Protein AF-A0A1C7LKU1-F1 (afdb_monomer)

Nearest PDB structures (foldseek):
  8rsu-assembly1_A  TM=7.188E-01  e=8.231E-02  Bacillus phage phi3T
  8rtc-assembly2_B  TM=6.584E-01  e=2.989E-01  Bacillus phage phi3T
  8rsv-assembly1_A  TM=5.504E-01  e=1.814E-01  Bacillus phage phi3T
  8rst-assembly1_A-2  TM=4.544E-01  e=1.536E-01  Bacillus phage phi3T
  8rsv-assembly2_B  TM=3.985E-01  e=1.891E-01  Bacillus phage phi3T

Foldseek 3Di:
DDDDDDDDDDPDPPPPPDDPPPPPPPDDDDLLVCLLCQLVVLDDDPPDPCHLVSLLSNLVSLVVSCPDPDDDLVSLLSSLLSLLVSLLVCVVSCVCVDPVRVSNPPSLVSSVVSLVVSCVSCVVDVVSVVSNLSSLLSVLSSCVSVLVLVVSLVSLVVSLVPDDPPPDLVSNLSSLVSNLCSLQDQRDDPPPDDDDDDDPDDRDQRDVVSLVVSLVSLVVQLVVCVVVVPLLSNLVSLLVNLVSCVSNVVLVCNVVSLVVNCVSLVHDADQPPDPDPDDDDDDDPDDPPPQPDDDDPDPSSVVSVVSSLVSVCVSCVVVVNNSRSDRD

Mean predicted aligned error: 10.59 Å

pLDDT: mean 85.58, std 17.64, range [41.5, 98.5]

Radius of gyration: 27.75 Å; Cα contacts (8 Å, |Δi|>4): 289; chains: 1; bounding box: 51×84×85 Å

Sequence (328 aa):
MSDDNPRPHKRQRTQSSGELATPESLRPLPPAILLVSLPALLVHPPNHRLYPHSLFLSLASLRKCLALPALSPEIECRAWTGLAEIGMKVIGGGLSQSEEHPWAKDIEAEVGKALSKGSIIAQKHPSLRAYRHHLVLLQAQLSHWQHKTKFARTQIRNLIASFWPTDPPHIVYSAHLAAISLLTTPNSPPTSSLSKPMHASPSPPHSRQDIHAALAAVEELERLSITNGHTRVTLFIHVLRLRILVAANMWADVPDALQRSETSLGLSYTPASTPKPRKDPRTDVSTPPEATFVAFEDPLEAAMVVHLLIMAVVFYTHVGSAADVSPV

Solvent-accessible surface area (backbone atoms only — not comparable to full-atom values): 19648 Å² total; per-residue (Å²): 142,81,88,90,74,86,75,82,80,75,84,76,78,82,79,73,92,62,80,86,72,68,78,78,76,73,77,81,72,56,67,59,62,49,29,60,46,42,45,76,76,46,66,59,57,88,90,41,93,59,23,68,58,29,53,51,52,28,47,52,30,26,55,52,40,73,67,49,80,88,65,52,70,67,58,48,30,50,28,23,47,50,39,26,56,53,36,51,52,38,55,74,67,48,37,46,78,37,83,93,34,70,90,35,52,69,39,67,61,53,25,54,50,22,42,53,51,23,42,54,48,21,69,75,33,75,92,35,44,69,54,36,56,52,43,52,52,53,50,21,52,52,30,38,74,70,68,37,47,74,58,17,53,52,47,45,52,54,52,65,73,66,64,53,96,84,52,60,67,68,61,55,51,52,51,50,53,50,49,32,48,69,37,68,50,70,81,76,75,84,82,79,76,95,78,86,84,91,75,93,69,77,74,77,75,68,57,66,68,36,48,54,52,25,52,52,49,46,53,54,50,34,54,54,22,57,76,69,66,37,60,75,57,33,54,51,45,36,51,48,49,38,50,52,30,61,76,68,67,40,64,88,60,39,62,66,33,47,53,54,38,30,56,75,69,73,52,80,74,62,62,56,74,70,80,70,79,86,78,72,99,70,89,79,93,72,77,76,81,78,60,73,76,83,79,66,88,49,71,65,59,42,52,50,50,54,52,49,51,55,51,48,49,55,49,29,57,72,75,69,45,61,62,66,70,47,76,95

Structure (mmCIF, N/CA/C/O backbone):
data_AF-A0A1C7LKU1-F1
#
_entry.id   AF-A0A1C7LKU1-F1
#
loop_
_atom_site.group_PDB
_atom_site.id
_atom_site.type_symbol
_atom_site.label_atom_id
_atom_site.label_alt_id
_atom_site.label_comp_id
_atom_site.label_asym_id
_atom_site.label_entity_id
_atom_site.label_seq_id
_atom_site.pdbx_PDB_ins_code
_atom_site.Cartn_x
_atom_site.Cartn_y
_atom_site.Cartn_z
_atom_site.occupancy
_atom_site.B_iso_or_equiv
_atom_site.auth_seq_id
_atom_site.auth_comp_id
_atom_site.auth_asym_id
_atom_site.auth_atom_id
_atom_site.pdbx_PDB_model_num
ATOM 1 N N . MET A 1 1 ? -22.856 -62.433 17.338 1.00 49.72 1 MET A N 1
ATOM 2 C CA . MET A 1 1 ? -22.180 -61.184 17.741 1.00 49.72 1 MET A CA 1
ATOM 3 C C . MET A 1 1 ? -20.923 -61.116 16.905 1.00 49.72 1 MET A C 1
ATOM 5 O O . MET A 1 1 ? -19.957 -61.792 17.229 1.00 49.72 1 MET A O 1
ATOM 9 N N . SER A 1 2 ? -21.029 -60.466 15.749 1.00 49.75 2 SER A N 1
ATOM 10 C CA . SER A 1 2 ? -20.004 -60.466 14.705 1.00 49.75 2 SER A CA 1
ATOM 11 C C . SER A 1 2 ? -19.421 -59.063 14.617 1.00 49.75 2 SER A C 1
ATOM 13 O O . SER A 1 2 ? -20.165 -58.089 14.568 1.00 49.75 2 SER A O 1
ATOM 15 N N . ASP A 1 3 ? -18.100 -59.006 14.705 1.00 48.19 3 ASP A N 1
ATOM 16 C CA . ASP A 1 3 ? -17.269 -57.816 14.846 1.00 48.19 3 ASP A CA 1
ATOM 17 C C . ASP A 1 3 ? -17.011 -57.217 13.448 1.00 48.19 3 ASP A C 1
ATOM 19 O O . ASP A 1 3 ? -16.174 -57.713 12.692 1.00 48.19 3 ASP A O 1
ATOM 23 N N . ASP A 1 4 ? -17.800 -56.208 13.066 1.00 54.81 4 ASP A N 1
ATOM 24 C CA . ASP A 1 4 ? -17.684 -55.476 11.798 1.00 54.81 4 ASP A CA 1
ATOM 25 C C . ASP A 1 4 ? -16.716 -54.299 11.959 1.00 54.81 4 ASP A C 1
ATOM 27 O O . ASP A 1 4 ? -17.108 -53.165 12.240 1.00 54.81 4 ASP A O 1
ATOM 31 N N . ASN A 1 5 ? -15.424 -54.561 11.767 1.00 62.50 5 ASN A N 1
ATOM 32 C CA . ASN A 1 5 ? -14.431 -53.497 11.646 1.00 62.50 5 ASN A CA 1
ATOM 33 C C . ASN A 1 5 ? -13.523 -53.746 10.426 1.00 62.50 5 ASN A C 1
ATOM 35 O O . ASN A 1 5 ? -12.579 -54.545 10.503 1.00 62.50 5 ASN A O 1
ATOM 39 N N . PRO A 1 6 ? -13.788 -53.115 9.264 1.00 66.94 6 PRO A N 1
ATOM 40 C CA . PRO A 1 6 ? -12.979 -53.326 8.074 1.00 66.94 6 PRO A CA 1
ATOM 41 C C . PRO A 1 6 ? -11.619 -52.632 8.231 1.00 66.94 6 PRO A C 1
ATOM 43 O O . PRO A 1 6 ? -11.510 -51.409 8.317 1.00 66.94 6 PRO A O 1
ATOM 46 N N . ARG A 1 7 ? -10.548 -53.437 8.245 1.00 62.12 7 ARG A N 1
ATOM 47 C CA . ARG A 1 7 ? -9.158 -52.957 8.197 1.00 62.12 7 ARG A CA 1
ATOM 48 C C . ARG A 1 7 ? -8.931 -52.067 6.963 1.00 62.12 7 ARG A C 1
ATOM 50 O O . ARG A 1 7 ? -9.335 -52.451 5.866 1.00 62.12 7 ARG A O 1
ATOM 57 N N . PRO A 1 8 ? -8.202 -50.944 7.092 1.00 58.53 8 PRO A N 1
ATOM 58 C CA . PRO A 1 8 ? -7.907 -50.069 5.965 1.00 58.53 8 PRO A CA 1
ATOM 59 C 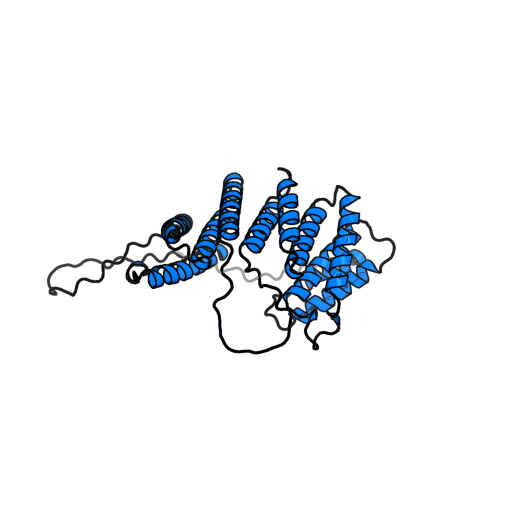C . PRO A 1 8 ? -7.042 -50.782 4.918 1.00 58.53 8 PRO A C 1
ATOM 61 O O . PRO A 1 8 ? -6.033 -51.421 5.236 1.00 58.53 8 PRO A O 1
ATOM 64 N N . HIS A 1 9 ? -7.450 -50.661 3.653 1.00 54.75 9 HIS A N 1
ATOM 65 C CA . HIS A 1 9 ? -6.786 -51.281 2.514 1.00 54.75 9 HIS A CA 1
ATOM 66 C C . HIS A 1 9 ? -5.329 -50.819 2.402 1.00 54.75 9 HIS A C 1
ATOM 68 O O . HIS A 1 9 ? -5.012 -49.646 2.201 1.00 54.75 9 HIS A O 1
ATOM 74 N N . LYS A 1 10 ? -4.430 -51.797 2.518 1.00 53.84 10 LYS A N 1
ATOM 75 C CA . LYS A 1 10 ? -2.997 -51.693 2.253 1.00 53.84 10 LYS A CA 1
ATOM 76 C C . LYS A 1 10 ? -2.797 -51.062 0.869 1.00 53.84 10 LYS A C 1
ATOM 78 O O . LYS A 1 10 ? -3.203 -51.654 -0.125 1.00 53.84 10 LYS A O 1
ATOM 83 N N . ARG A 1 11 ? -2.194 -49.863 0.830 1.00 54.84 11 ARG A N 1
ATOM 84 C CA . ARG A 1 11 ? -1.851 -49.076 -0.373 1.00 54.84 11 ARG A CA 1
ATOM 85 C C . ARG A 1 11 ? -1.372 -49.996 -1.503 1.00 54.84 11 ARG A C 1
ATOM 87 O O . ARG A 1 11 ? -0.239 -50.479 -1.491 1.00 54.84 11 ARG A O 1
ATOM 94 N N . GLN A 1 12 ? -2.252 -50.246 -2.465 1.00 42.88 12 GLN A N 1
ATOM 95 C CA . GLN A 1 12 ? -1.943 -51.013 -3.657 1.00 42.88 12 GLN A CA 1
ATOM 96 C C . GLN A 1 12 ? -1.134 -50.097 -4.573 1.00 42.88 12 GLN A C 1
ATOM 98 O O . GLN A 1 12 ? -1.629 -49.089 -5.072 1.00 42.88 12 GLN A O 1
ATOM 103 N N . ARG A 1 13 ? 0.158 -50.403 -4.711 1.00 48.50 13 ARG A N 1
ATOM 104 C CA . ARG A 1 13 ? 1.065 -49.733 -5.642 1.00 48.50 13 ARG A CA 1
ATOM 105 C C . ARG A 1 13 ? 0.509 -49.952 -7.047 1.00 48.50 13 ARG A C 1
ATOM 107 O O . ARG A 1 13 ? 0.566 -51.070 -7.551 1.00 48.50 13 ARG A O 1
ATOM 114 N N . THR A 1 14 ? -0.052 -48.905 -7.643 1.00 45.12 14 THR A N 1
ATOM 115 C CA . THR A 1 14 ? -0.475 -48.866 -9.043 1.00 45.12 14 THR A CA 1
ATOM 116 C C . THR A 1 14 ? 0.727 -49.188 -9.925 1.00 45.12 14 THR A C 1
ATOM 118 O O . THR A 1 14 ? 1.581 -48.342 -10.178 1.00 45.12 14 THR A O 1
ATOM 121 N N . GLN A 1 15 ? 0.820 -50.446 -10.352 1.00 44.03 15 GLN A N 1
ATOM 122 C CA . GLN A 1 15 ? 1.627 -50.845 -11.494 1.00 44.03 15 GLN A CA 1
ATOM 123 C C . GLN A 1 15 ? 0.854 -50.429 -12.745 1.00 44.03 15 GLN A C 1
ATOM 125 O O . GLN A 1 15 ? 0.097 -51.205 -13.317 1.00 44.03 15 GLN A O 1
ATOM 130 N N . SER A 1 16 ? 1.000 -49.167 -13.137 1.00 47.00 16 SER A N 1
ATOM 131 C CA . SER A 1 16 ? 0.658 -48.726 -14.482 1.00 47.00 16 SER A CA 1
ATOM 132 C C . SER A 1 16 ? 1.805 -49.129 -15.406 1.00 47.00 16 SER A C 1
ATOM 134 O O . SER A 1 16 ? 2.715 -48.346 -15.669 1.00 47.00 16 SER A O 1
ATOM 136 N N . SER A 1 17 ? 1.769 -50.375 -15.877 1.00 50.62 17 SER A N 1
ATOM 137 C CA . SER A 1 17 ? 2.411 -50.774 -17.130 1.00 50.62 17 SER A CA 1
ATOM 138 C C . SER A 1 17 ? 1.594 -50.178 -18.276 1.00 50.62 17 SER A C 1
ATOM 140 O O . SER A 1 17 ? 0.806 -50.858 -18.921 1.00 50.62 17 SER A O 1
ATOM 142 N N . GLY A 1 18 ? 1.727 -48.866 -18.444 1.00 46.91 18 GLY A N 1
ATOM 143 C CA . GLY A 1 18 ? 1.311 -48.111 -19.614 1.00 46.91 18 GLY A CA 1
ATOM 144 C C . GLY A 1 18 ? 2.569 -47.465 -20.173 1.00 46.91 18 GLY A C 1
ATOM 145 O O . GLY A 1 18 ? 3.382 -46.949 -19.410 1.00 46.91 18 GLY A O 1
ATOM 146 N N . GLU A 1 19 ? 2.750 -47.616 -21.474 1.00 44.59 19 GLU A N 1
ATOM 147 C CA . GLU A 1 19 ? 3.856 -47.149 -22.302 1.00 44.59 19 GLU A CA 1
ATOM 148 C C . GLU A 1 19 ? 4.526 -45.863 -21.799 1.00 44.59 19 GLU A C 1
ATOM 150 O O . GLU A 1 19 ? 3.865 -44.901 -21.411 1.00 44.59 19 GLU A O 1
ATOM 155 N N . LEU A 1 20 ? 5.863 -45.857 -21.833 1.00 49.50 20 LEU A N 1
ATOM 156 C CA . LEU A 1 20 ? 6.709 -44.681 -21.652 1.00 49.50 20 LEU A CA 1
ATOM 157 C C . LEU A 1 20 ? 6.265 -43.571 -22.616 1.00 49.50 20 LEU A C 1
ATOM 159 O O . LEU A 1 20 ? 6.797 -43.441 -23.716 1.00 49.50 20 LEU A O 1
ATOM 163 N N . ALA A 1 21 ? 5.317 -42.741 -22.183 1.00 50.31 21 ALA A N 1
ATOM 164 C CA . ALA A 1 21 ? 5.175 -41.397 -22.694 1.00 50.31 21 ALA A CA 1
ATOM 165 C C . ALA A 1 21 ? 6.511 -40.709 -22.403 1.00 50.31 21 ALA A C 1
ATOM 167 O O . ALA A 1 21 ? 6.837 -40.383 -21.259 1.00 50.31 21 ALA A O 1
ATOM 168 N N . THR A 1 22 ? 7.332 -40.567 -23.442 1.00 57.91 22 THR A N 1
ATOM 169 C CA . THR A 1 22 ? 8.435 -39.609 -23.465 1.00 57.91 22 THR A CA 1
ATOM 170 C C . THR A 1 22 ? 7.940 -38.316 -22.824 1.00 57.91 22 THR A C 1
ATOM 172 O O . THR A 1 22 ? 6.844 -37.888 -23.194 1.00 57.91 22 THR A O 1
ATOM 175 N N . PRO A 1 23 ? 8.673 -37.703 -21.874 1.00 60.81 23 PRO A N 1
ATOM 176 C CA . PRO A 1 23 ? 8.227 -36.459 -21.266 1.00 60.81 23 PRO A CA 1
ATOM 177 C C . PRO A 1 23 ? 7.967 -35.474 -22.400 1.00 60.81 23 PRO A C 1
ATOM 179 O O . PRO A 1 23 ? 8.902 -35.116 -23.119 1.00 60.81 23 PRO A O 1
ATOM 182 N N . GLU A 1 24 ? 6.701 -35.108 -22.616 1.00 62.88 24 GLU A N 1
ATOM 183 C CA . GLU A 1 24 ? 6.346 -34.065 -23.568 1.00 62.88 24 GLU A CA 1
ATOM 184 C C . GLU A 1 24 ? 7.191 -32.852 -23.196 1.00 62.88 24 GLU A C 1
ATOM 186 O O . GLU A 1 24 ? 7.068 -32.292 -22.104 1.00 62.88 24 GLU A O 1
ATOM 191 N N . SER A 1 25 ? 8.156 -32.538 -24.059 1.00 73.75 25 SER A N 1
ATOM 192 C CA . SER A 1 25 ? 9.142 -31.499 -23.813 1.00 73.75 25 SER A CA 1
ATOM 193 C C . SER A 1 25 ? 8.390 -30.186 -23.628 1.00 73.75 25 SER A C 1
ATOM 195 O O . SER A 1 25 ? 7.838 -29.63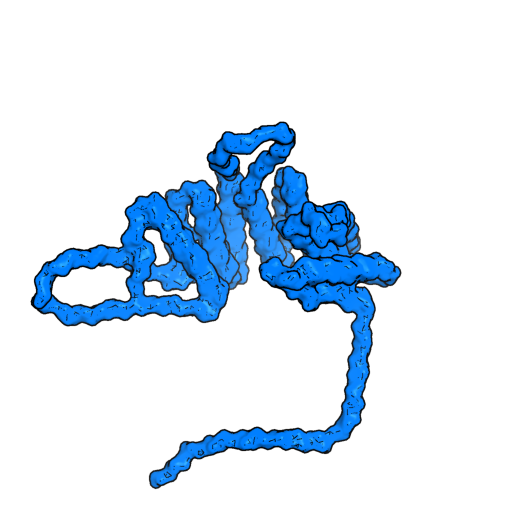4 -24.583 1.00 73.75 25 SER A O 1
ATOM 197 N N . LEU A 1 26 ? 8.302 -29.724 -22.377 1.00 81.00 26 LEU A N 1
ATOM 198 C CA . LEU A 1 26 ? 7.655 -28.463 -22.043 1.00 81.00 26 LEU A CA 1
ATOM 199 C C . LEU A 1 26 ? 8.299 -27.366 -22.888 1.00 81.00 26 LEU A C 1
ATOM 201 O O . LEU A 1 26 ? 9.519 -27.187 -22.868 1.00 81.00 26 LEU A O 1
ATOM 205 N N . ARG A 1 27 ? 7.479 -26.635 -23.650 1.00 84.06 27 ARG A N 1
ATOM 206 C CA . ARG A 1 27 ? 7.981 -25.541 -24.482 1.00 84.06 27 ARG A CA 1
ATOM 207 C C . ARG A 1 27 ? 8.657 -24.502 -23.580 1.00 84.06 27 ARG A C 1
ATOM 209 O O . ARG A 1 27 ? 8.051 -24.092 -22.587 1.00 84.06 27 ARG A O 1
ATOM 216 N N . PRO A 1 28 ? 9.884 -24.060 -23.905 1.00 86.88 28 PRO A N 1
ATOM 217 C CA . PRO A 1 28 ? 10.577 -23.069 -23.099 1.00 86.88 28 PRO A CA 1
ATOM 218 C C . PRO A 1 28 ? 9.778 -21.763 -23.076 1.00 86.88 28 PRO A C 1
ATOM 220 O O . PRO A 1 28 ? 9.265 -21.309 -24.102 1.00 86.88 28 PRO A O 1
ATOM 223 N N . LEU A 1 29 ? 9.671 -21.159 -21.892 1.00 88.00 29 LEU A N 1
ATOM 224 C CA . LEU A 1 29 ? 8.963 -19.897 -21.715 1.00 88.00 29 LEU A CA 1
ATOM 225 C C . LEU A 1 29 ? 9.696 -18.779 -22.480 1.00 88.00 29 LEU A C 1
ATOM 227 O O . LEU A 1 29 ? 10.926 -18.702 -22.392 1.00 88.00 29 LEU A O 1
ATOM 231 N N . PRO A 1 30 ? 8.986 -17.881 -23.191 1.00 93.38 30 PRO A N 1
ATOM 232 C CA . PRO A 1 30 ? 9.620 -16.743 -23.840 1.00 93.38 30 PRO A CA 1
ATOM 233 C C . PRO A 1 30 ? 10.453 -15.920 -22.841 1.00 93.38 30 PRO A C 1
ATOM 235 O O . PRO A 1 30 ? 9.943 -15.602 -21.760 1.00 93.38 30 PRO A O 1
ATOM 238 N N . PRO A 1 31 ? 11.696 -15.522 -23.182 1.00 93.62 31 PRO A N 1
ATOM 239 C CA . PRO A 1 31 ? 12.602 -14.862 -22.239 1.00 93.62 31 PRO A CA 1
ATOM 240 C C . PRO A 1 31 ? 12.004 -13.622 -21.570 1.00 93.62 31 PRO A C 1
ATOM 242 O O . PRO A 1 31 ? 12.163 -13.437 -20.367 1.00 93.62 31 PRO A O 1
ATOM 245 N N . ALA A 1 32 ? 11.261 -12.801 -22.316 1.00 94.69 32 ALA A N 1
ATOM 246 C CA . ALA A 1 32 ? 10.629 -11.598 -21.778 1.00 94.69 32 ALA A CA 1
ATOM 247 C C . ALA A 1 32 ? 9.557 -11.916 -20.715 1.00 94.69 32 ALA A C 1
ATOM 249 O O . ALA A 1 32 ? 9.479 -11.242 -19.690 1.00 94.69 32 ALA A O 1
ATOM 250 N N . ILE A 1 33 ? 8.778 -12.986 -20.919 1.00 94.69 33 ILE A N 1
ATOM 251 C CA . ILE A 1 33 ? 7.753 -13.438 -19.966 1.00 94.69 33 ILE A CA 1
ATOM 252 C C . ILE A 1 33 ? 8.413 -14.001 -18.705 1.00 94.69 33 ILE A C 1
ATOM 254 O O . ILE A 1 33 ? 7.959 -13.725 -17.594 1.00 94.69 33 ILE A O 1
ATOM 258 N N . LEU A 1 34 ? 9.507 -14.751 -18.863 1.00 95.12 34 LEU A N 1
ATOM 259 C CA . LEU A 1 34 ? 10.277 -15.253 -17.730 1.00 95.12 34 LEU A CA 1
ATOM 260 C C . LEU A 1 34 ? 10.830 -14.095 -16.893 1.00 95.12 34 LEU A C 1
ATOM 262 O O . LEU A 1 34 ? 10.575 -14.030 -15.693 1.00 95.12 34 LEU A O 1
ATOM 266 N N . LEU A 1 35 ? 11.533 -13.154 -17.530 1.00 96.81 35 LEU A N 1
ATOM 267 C CA . LEU A 1 35 ? 12.190 -12.039 -16.846 1.00 96.81 35 LEU A CA 1
ATOM 268 C C . LEU A 1 35 ? 11.198 -11.135 -16.108 1.00 96.81 35 LEU A C 1
ATOM 270 O O . LEU A 1 35 ? 11.468 -10.754 -14.974 1.00 96.81 35 LEU A O 1
ATOM 274 N N . VAL A 1 36 ? 10.040 -10.832 -16.703 1.00 96.75 36 VAL A N 1
ATOM 275 C CA . VAL A 1 36 ? 9.017 -10.006 -16.039 1.00 96.75 36 VAL A CA 1
ATOM 276 C C . VAL A 1 36 ? 8.302 -10.743 -14.896 1.00 96.75 36 VAL A C 1
ATOM 278 O O . VAL A 1 36 ? 7.724 -10.106 -14.018 1.00 96.75 36 VAL A O 1
ATOM 281 N N . SER A 1 37 ? 8.344 -12.079 -14.882 1.00 96.25 37 SER A N 1
ATOM 282 C CA . SER A 1 37 ? 7.708 -12.906 -13.845 1.00 96.25 37 SER A CA 1
ATOM 283 C C . SER A 1 37 ? 8.646 -13.252 -12.684 1.00 96.25 37 SER A C 1
ATOM 285 O O . SER A 1 37 ? 8.170 -13.570 -11.595 1.00 96.25 37 SER A O 1
ATOM 287 N N . LEU A 1 38 ? 9.968 -13.155 -12.877 1.00 95.62 38 LEU A N 1
ATOM 288 C CA . LEU A 1 38 ? 10.970 -13.469 -11.852 1.00 95.62 38 LEU A CA 1
ATOM 289 C C . LEU A 1 38 ? 10.772 -12.733 -10.516 1.00 95.62 38 LEU A C 1
ATOM 291 O O . LEU A 1 38 ? 10.903 -13.395 -9.487 1.00 95.62 38 LEU A O 1
ATOM 295 N N . PRO A 1 39 ? 10.410 -11.436 -10.463 1.00 96.75 39 PRO A N 1
ATOM 296 C CA . PRO A 1 39 ? 10.205 -10.756 -9.184 1.00 96.75 39 PRO A CA 1
ATOM 297 C C . PRO A 1 39 ? 9.162 -11.423 -8.279 1.00 96.75 39 PRO A C 1
ATOM 299 O O . PRO A 1 39 ? 9.334 -11.459 -7.063 1.00 96.75 39 PRO A O 1
ATOM 302 N N . ALA A 1 40 ? 8.103 -11.996 -8.862 1.00 94.19 40 ALA A N 1
ATOM 303 C CA . ALA A 1 40 ? 7.077 -12.709 -8.104 1.00 94.19 40 ALA A CA 1
ATOM 304 C C . ALA A 1 40 ? 7.583 -14.055 -7.556 1.00 94.19 40 ALA A C 1
ATOM 306 O O . ALA A 1 40 ? 7.138 -14.491 -6.500 1.00 94.19 40 ALA A O 1
ATOM 307 N N . LEU A 1 41 ? 8.530 -14.695 -8.250 1.00 94.69 41 LEU A N 1
ATOM 308 C CA . LEU A 1 41 ? 9.124 -15.973 -7.845 1.00 94.69 41 LEU A CA 1
ATOM 309 C C . LEU A 1 41 ? 10.222 -15.809 -6.789 1.00 94.69 41 LEU A C 1
ATOM 311 O O . LEU A 1 41 ? 10.464 -16.718 -6.002 1.00 94.69 41 LEU A O 1
ATOM 315 N N . LEU A 1 42 ? 10.895 -14.660 -6.784 1.00 95.38 42 LEU A N 1
ATOM 316 C CA . LEU A 1 42 ? 12.015 -14.373 -5.889 1.00 95.38 42 LEU A CA 1
ATOM 317 C C . LEU A 1 42 ? 11.584 -13.673 -4.594 1.00 95.38 42 LEU A C 1
ATOM 319 O O . LEU A 1 42 ? 12.436 -13.372 -3.764 1.00 95.38 42 LEU A O 1
ATOM 323 N N . VAL A 1 43 ? 10.294 -13.376 -4.416 1.00 92.56 43 VAL A N 1
ATOM 324 C CA . VAL A 1 43 ? 9.815 -12.521 -3.325 1.00 92.56 43 VAL A CA 1
ATOM 325 C C . VAL A 1 43 ? 10.131 -13.107 -1.944 1.00 92.56 43 VAL A C 1
ATOM 327 O O . VAL A 1 43 ? 9.798 -14.245 -1.618 1.00 92.56 43 VAL A O 1
ATOM 330 N N . HIS A 1 44 ? 10.744 -12.285 -1.096 1.00 93.69 44 HIS A N 1
ATOM 331 C CA . HIS A 1 44 ? 10.968 -12.581 0.315 1.00 93.69 44 HIS A CA 1
ATOM 332 C C . HIS A 1 44 ? 10.363 -11.479 1.195 1.00 93.69 44 HIS A C 1
ATOM 334 O O . HIS A 1 44 ? 10.278 -10.328 0.757 1.00 93.69 44 HIS A O 1
ATOM 340 N N . PRO A 1 45 ? 9.943 -11.795 2.435 1.00 93.00 45 PRO A N 1
ATOM 341 C CA . PRO A 1 45 ? 9.510 -10.770 3.375 1.00 93.00 45 PRO A CA 1
ATOM 342 C C . PRO A 1 45 ? 10.710 -9.913 3.826 1.00 93.00 45 PRO A C 1
ATOM 344 O O . PRO A 1 45 ? 11.829 -10.432 3.865 1.00 93.00 45 PRO A O 1
ATOM 347 N N . PRO A 1 46 ? 10.500 -8.643 4.228 1.00 90.50 46 PRO A N 1
ATOM 348 C CA . PRO A 1 46 ? 11.582 -7.730 4.621 1.00 90.50 46 PRO A CA 1
ATOM 349 C C . PRO A 1 46 ? 12.505 -8.260 5.728 1.00 90.50 46 PRO A C 1
ATOM 351 O O . PRO A 1 46 ? 13.686 -7.939 5.754 1.00 90.50 46 PRO A O 1
ATOM 354 N N . ASN A 1 47 ? 11.983 -9.120 6.606 1.00 91.12 47 ASN A N 1
ATOM 355 C CA . ASN A 1 47 ? 12.723 -9.680 7.741 1.00 91.12 47 ASN A CA 1
ATOM 356 C C . ASN A 1 47 ? 13.606 -10.887 7.362 1.00 91.12 47 ASN A C 1
ATOM 358 O O . ASN A 1 47 ? 14.284 -11.454 8.215 1.00 91.12 47 ASN A O 1
ATOM 362 N N . HIS A 1 48 ? 13.569 -11.342 6.108 1.00 95.69 48 HIS A N 1
ATOM 363 C CA . HIS A 1 48 ? 14.316 -12.517 5.671 1.00 95.69 48 HIS A CA 1
ATOM 364 C C . HIS A 1 48 ? 15.742 -12.155 5.235 1.00 95.69 48 HIS A C 1
ATOM 366 O O . HIS A 1 48 ? 15.956 -11.198 4.497 1.00 95.69 48 HIS A O 1
ATOM 372 N N . ARG A 1 49 ? 16.725 -12.996 5.582 1.00 95.69 49 ARG A N 1
ATOM 373 C CA . ARG A 1 49 ? 18.150 -12.790 5.243 1.00 95.69 49 ARG A CA 1
ATOM 374 C C . ARG A 1 49 ? 18.434 -12.595 3.745 1.00 95.69 49 ARG A C 1
ATOM 376 O O . ARG A 1 49 ? 19.377 -11.908 3.372 1.00 95.69 49 ARG A O 1
ATOM 383 N N . LEU A 1 50 ? 17.631 -13.216 2.874 1.00 96.25 50 LEU A N 1
ATOM 384 C CA . LEU A 1 50 ? 17.788 -13.116 1.414 1.00 96.25 50 LEU A CA 1
ATOM 385 C C . LEU A 1 50 ? 16.974 -11.969 0.799 1.00 96.25 50 LEU A C 1
ATOM 387 O O . LEU A 1 50 ? 16.935 -11.849 -0.423 1.00 96.25 50 LEU A O 1
ATOM 391 N N . TYR A 1 51 ? 16.330 -11.122 1.605 1.00 96.25 51 TYR A N 1
ATOM 392 C CA . TYR A 1 51 ? 15.518 -10.016 1.104 1.00 96.25 51 TYR A CA 1
ATOM 393 C C . TYR A 1 51 ? 16.307 -9.055 0.191 1.00 96.25 51 TYR A C 1
ATOM 395 O O . TYR A 1 51 ? 15.885 -8.881 -0.956 1.00 96.25 51 TYR A O 1
ATOM 403 N N . PRO A 1 52 ? 17.497 -8.535 0.566 1.00 96.06 52 PRO A N 1
ATOM 404 C CA . PRO A 1 52 ? 18.266 -7.663 -0.330 1.00 96.06 52 PRO A CA 1
ATOM 405 C C . PRO A 1 52 ? 18.663 -8.352 -1.644 1.00 96.06 52 PRO A C 1
ATOM 407 O O . PRO A 1 52 ? 18.563 -7.762 -2.718 1.00 96.06 52 PRO A O 1
ATOM 410 N N . HIS A 1 53 ? 19.033 -9.636 -1.578 1.00 96.62 53 HIS A N 1
ATOM 411 C CA . HIS A 1 53 ? 19.392 -10.436 -2.751 1.00 96.62 53 HIS A CA 1
ATOM 412 C C . HIS A 1 53 ? 18.202 -10.628 -3.698 1.00 96.62 53 HIS A C 1
ATOM 414 O O . HIS A 1 53 ? 18.357 -10.500 -4.913 1.00 96.62 53 HIS A O 1
ATOM 420 N N . SER A 1 54 ? 17.006 -10.883 -3.159 1.00 97.25 54 SER A N 1
ATOM 421 C CA . SER A 1 54 ? 15.794 -10.987 -3.977 1.00 97.25 54 SER A CA 1
ATOM 422 C C . SER A 1 54 ? 15.469 -9.694 -4.710 1.00 97.25 54 SER A C 1
ATOM 424 O O . SER A 1 54 ? 15.125 -9.736 -5.892 1.00 97.25 54 SER A O 1
ATOM 426 N N . LEU A 1 55 ? 15.624 -8.543 -4.048 1.00 97.12 55 LEU A N 1
ATOM 427 C CA . LEU A 1 55 ? 15.392 -7.234 -4.653 1.00 97.12 55 LEU A CA 1
ATOM 428 C C . LEU A 1 55 ? 16.404 -6.957 -5.765 1.00 97.12 55 LEU A C 1
ATOM 430 O O . LEU A 1 55 ? 16.010 -6.573 -6.866 1.00 97.12 55 LEU A O 1
ATOM 434 N N . PHE A 1 56 ? 17.687 -7.226 -5.511 1.00 97.50 56 PHE A N 1
ATOM 435 C CA . PHE A 1 56 ? 18.746 -7.088 -6.507 1.00 97.50 56 PHE A CA 1
ATOM 436 C C . PHE A 1 56 ? 18.471 -7.931 -7.760 1.00 97.50 56 PHE A C 1
ATOM 438 O O . PHE A 1 56 ? 18.477 -7.406 -8.875 1.00 97.50 56 PHE A O 1
ATOM 445 N N . LEU A 1 57 ? 18.181 -9.227 -7.589 1.00 97.81 57 LEU A N 1
ATOM 446 C CA . LEU A 1 57 ? 17.894 -10.131 -8.707 1.00 97.81 57 LEU A CA 1
ATOM 447 C C . LEU A 1 57 ? 16.616 -9.731 -9.455 1.00 97.81 57 LEU A C 1
ATOM 449 O O . LEU A 1 57 ? 16.587 -9.779 -10.686 1.00 97.81 57 LEU A O 1
ATOM 453 N N . SER A 1 58 ? 15.590 -9.276 -8.732 1.00 98.00 58 SER A N 1
ATOM 454 C CA . SER A 1 58 ? 14.350 -8.763 -9.322 1.00 98.00 58 SER A CA 1
ATOM 455 C C . SER A 1 58 ? 14.621 -7.540 -10.200 1.00 98.00 58 SER A C 1
ATOM 457 O O . SER A 1 58 ? 14.238 -7.532 -11.369 1.00 98.00 58 SER A O 1
ATOM 459 N N . LEU A 1 59 ? 15.364 -6.545 -9.704 1.00 97.88 59 LEU A N 1
ATOM 460 C CA . LEU A 1 59 ? 15.754 -5.377 -10.503 1.00 97.88 59 LEU A CA 1
ATOM 461 C C . LEU A 1 59 ? 16.616 -5.765 -11.704 1.00 97.88 59 LEU A C 1
ATOM 463 O O . LEU A 1 59 ? 16.376 -5.290 -12.812 1.00 97.88 59 LEU A O 1
ATOM 467 N N . ALA A 1 60 ? 17.593 -6.655 -11.516 1.00 98.06 60 ALA A N 1
ATOM 468 C CA . ALA A 1 60 ? 18.439 -7.133 -12.603 1.00 98.06 60 ALA A CA 1
ATOM 469 C C . ALA A 1 60 ? 17.614 -7.820 -13.703 1.00 98.06 60 ALA A C 1
ATOM 471 O O . ALA A 1 60 ? 17.859 -7.589 -14.888 1.00 98.06 60 ALA A O 1
ATOM 472 N N . SER A 1 61 ? 16.611 -8.622 -13.330 1.00 98.12 61 SER A N 1
ATOM 473 C CA . SER A 1 61 ? 15.719 -9.278 -14.289 1.00 98.12 61 SER A CA 1
ATOM 474 C C . SER A 1 61 ? 14.879 -8.279 -15.088 1.00 98.12 61 SER A C 1
ATOM 476 O O . SER A 1 61 ? 14.798 -8.392 -16.310 1.00 98.12 61 SER A O 1
ATOM 478 N N . LEU A 1 62 ? 14.339 -7.248 -14.434 1.00 98.19 62 LEU A N 1
ATOM 479 C CA . LEU A 1 62 ? 13.516 -6.218 -15.070 1.00 98.19 62 LEU A CA 1
ATOM 480 C C . LEU A 1 62 ? 14.346 -5.308 -15.980 1.00 98.19 62 LEU A C 1
ATOM 482 O O . LEU A 1 62 ? 13.946 -5.043 -17.112 1.00 98.19 62 LEU A O 1
ATOM 486 N N . ARG A 1 63 ? 15.546 -4.906 -15.542 1.00 98.06 63 ARG A N 1
ATOM 487 C CA . ARG A 1 63 ? 16.511 -4.166 -16.372 1.00 98.06 63 ARG A CA 1
ATOM 488 C C . ARG A 1 63 ? 16.893 -4.963 -17.620 1.00 98.06 63 ARG A C 1
ATOM 490 O O . ARG A 1 63 ? 16.893 -4.411 -18.716 1.00 98.06 63 ARG A O 1
ATOM 497 N N . LYS A 1 64 ? 17.159 -6.268 -17.473 1.00 97.88 64 LYS A N 1
ATOM 498 C CA . LYS A 1 64 ? 17.413 -7.167 -18.611 1.00 97.88 64 LYS A CA 1
ATOM 499 C C . LYS A 1 64 ? 16.197 -7.293 -19.523 1.00 97.88 64 LYS A C 1
ATOM 501 O O . LYS A 1 64 ? 16.373 -7.266 -20.734 1.00 97.88 64 LYS A O 1
ATOM 506 N N . CYS A 1 65 ? 14.988 -7.390 -18.966 1.00 97.94 65 CYS A N 1
ATOM 507 C CA . CYS A 1 65 ? 13.755 -7.435 -19.750 1.00 97.94 65 CYS A CA 1
ATOM 508 C C . CYS A 1 65 ? 13.635 -6.194 -20.636 1.00 97.94 65 CYS A C 1
ATOM 510 O O . CYS A 1 65 ? 13.438 -6.328 -21.834 1.00 97.94 65 CYS A O 1
ATOM 512 N N . LEU A 1 66 ? 13.829 -5.004 -20.062 1.00 97.69 66 LEU A N 1
ATOM 513 C CA . LEU A 1 66 ? 13.730 -3.713 -20.753 1.00 97.69 66 LEU A CA 1
ATOM 514 C C . LEU A 1 66 ? 14.847 -3.458 -21.777 1.00 97.69 66 LEU A C 1
ATOM 516 O O . LEU A 1 66 ? 14.708 -2.571 -22.616 1.00 97.69 66 LEU A O 1
ATOM 520 N N . ALA A 1 67 ? 15.949 -4.207 -21.708 1.00 97.88 67 ALA A N 1
ATOM 521 C CA . ALA A 1 67 ? 17.019 -4.163 -22.699 1.00 97.88 67 ALA A CA 1
ATOM 522 C C . ALA A 1 67 ? 16.735 -5.043 -23.932 1.00 97.88 67 ALA A C 1
ATOM 524 O O . ALA A 1 67 ? 17.451 -4.936 -24.928 1.00 97.88 67 ALA A O 1
ATOM 525 N N . LEU A 1 68 ? 15.719 -5.917 -23.883 1.00 97.00 68 LEU A N 1
ATOM 526 C CA . LEU A 1 68 ? 15.335 -6.734 -25.031 1.00 97.00 68 LEU A CA 1
ATOM 527 C C . LEU A 1 68 ? 14.687 -5.862 -26.122 1.00 97.00 68 LEU A C 1
ATOM 529 O O . LEU A 1 68 ? 13.854 -5.006 -25.813 1.00 97.00 68 LEU A O 1
ATOM 533 N N . PRO A 1 69 ? 15.021 -6.079 -27.406 1.00 95.00 69 PRO A N 1
ATOM 534 C CA . PRO A 1 69 ? 14.361 -5.385 -28.503 1.00 95.00 69 PRO A CA 1
ATOM 535 C C . PRO A 1 69 ? 12.925 -5.896 -28.700 1.00 95.00 69 PRO A C 1
ATOM 537 O O . PRO A 1 69 ? 12.615 -7.046 -28.392 1.00 95.00 69 PRO A O 1
ATOM 540 N N . ALA A 1 70 ? 12.069 -5.048 -29.279 1.00 92.69 70 ALA A N 1
ATOM 541 C CA . ALA A 1 70 ? 10.723 -5.403 -29.744 1.00 92.69 70 ALA A CA 1
ATOM 542 C C . ALA A 1 70 ? 9.792 -6.022 -28.675 1.00 92.69 70 ALA A C 1
ATOM 544 O O . ALA A 1 70 ? 9.058 -6.973 -28.948 1.00 92.69 70 ALA A O 1
ATOM 545 N N . LEU A 1 71 ? 9.793 -5.473 -27.456 1.00 96.19 71 LEU A N 1
ATOM 546 C CA . LEU A 1 71 ? 8.807 -5.842 -26.438 1.00 96.19 71 LEU A CA 1
ATOM 547 C C . LEU A 1 71 ? 7.395 -5.419 -26.855 1.00 96.19 71 LEU A C 1
ATOM 549 O O . LEU A 1 71 ? 7.193 -4.354 -27.441 1.00 96.19 71 LEU A O 1
ATOM 553 N N . SER A 1 72 ? 6.401 -6.231 -26.491 1.00 96.88 72 SER A N 1
ATOM 554 C CA . SER A 1 72 ? 5.012 -5.791 -26.578 1.00 96.88 72 SER A CA 1
ATOM 555 C C . SER A 1 72 ? 4.758 -4.662 -25.565 1.00 96.88 72 SER A C 1
ATOM 557 O O . SER A 1 72 ? 5.357 -4.671 -24.482 1.00 96.88 72 SER A O 1
ATOM 559 N N . PRO A 1 73 ? 3.839 -3.719 -25.851 1.00 97.12 73 PRO A N 1
ATOM 560 C CA . PRO A 1 73 ? 3.524 -2.631 -24.923 1.00 97.12 73 PRO A CA 1
ATOM 561 C C . PRO A 1 73 ? 3.072 -3.117 -23.542 1.00 97.12 73 PRO A C 1
ATOM 563 O O . PRO A 1 73 ? 3.347 -2.473 -22.534 1.00 97.12 73 PRO A O 1
ATOM 566 N N . GLU A 1 74 ? 2.404 -4.270 -23.484 1.00 97.06 74 GLU A N 1
ATOM 567 C CA . GLU A 1 74 ? 1.973 -4.894 -22.233 1.00 97.06 74 GLU A CA 1
ATOM 568 C C . GLU A 1 74 ? 3.166 -5.355 -21.385 1.00 97.06 74 GLU A C 1
ATOM 570 O O . GLU A 1 74 ? 3.257 -5.004 -20.207 1.00 97.06 74 GLU A O 1
ATOM 575 N N . ILE A 1 75 ? 4.114 -6.090 -21.983 1.00 97.38 75 ILE A N 1
ATOM 576 C CA . ILE A 1 75 ? 5.308 -6.568 -21.273 1.00 97.38 75 ILE A CA 1
ATOM 577 C C . ILE A 1 75 ? 6.181 -5.386 -20.859 1.00 97.38 75 ILE A C 1
ATOM 579 O O . ILE A 1 75 ? 6.670 -5.354 -19.731 1.00 97.38 75 ILE A O 1
ATOM 583 N N . GLU A 1 76 ? 6.352 -4.399 -21.739 1.00 97.88 76 GLU A N 1
ATOM 584 C CA . GLU A 1 76 ? 7.137 -3.207 -21.432 1.00 97.88 76 GLU A CA 1
ATOM 585 C C . GLU A 1 76 ? 6.511 -2.407 -20.276 1.00 97.88 76 GLU A C 1
ATOM 587 O O . GLU A 1 76 ? 7.205 -2.054 -19.320 1.00 97.88 76 GLU A O 1
ATOM 592 N N . CYS A 1 77 ? 5.194 -2.170 -20.304 1.00 98.19 77 CYS A N 1
ATOM 593 C CA . CYS A 1 77 ? 4.484 -1.479 -19.225 1.00 98.19 77 CYS A CA 1
ATOM 594 C C . CYS A 1 77 ? 4.587 -2.241 -17.898 1.00 98.19 77 CYS A C 1
ATOM 596 O O . CYS A 1 77 ? 4.863 -1.637 -16.856 1.00 98.19 77 CYS A O 1
ATOM 598 N N . ARG A 1 78 ? 4.435 -3.571 -17.930 1.00 97.81 78 ARG A N 1
ATOM 599 C CA . ARG A 1 78 ? 4.588 -4.428 -16.750 1.00 97.81 78 ARG A CA 1
ATOM 600 C C . ARG A 1 78 ? 6.016 -4.395 -16.206 1.00 97.81 78 ARG A C 1
ATOM 602 O O . ARG A 1 78 ? 6.187 -4.314 -14.994 1.00 97.81 78 ARG A O 1
ATOM 609 N N . ALA A 1 79 ? 7.029 -4.404 -17.071 1.00 98.25 79 ALA A N 1
ATOM 610 C CA . ALA A 1 79 ? 8.428 -4.329 -16.662 1.00 98.25 79 ALA A CA 1
ATOM 611 C C . ALA A 1 79 ? 8.771 -2.970 -16.027 1.00 98.25 79 ALA A C 1
ATOM 613 O O . ALA A 1 79 ? 9.401 -2.937 -14.971 1.00 98.25 79 ALA A O 1
ATOM 614 N N . TRP A 1 80 ? 8.301 -1.855 -16.602 1.00 98.50 80 TRP A N 1
ATOM 615 C CA . TRP A 1 80 ? 8.454 -0.529 -15.990 1.00 98.50 80 TRP A CA 1
ATOM 616 C C . TRP A 1 80 ? 7.711 -0.412 -14.656 1.00 98.50 80 TRP A C 1
ATOM 618 O O . TRP A 1 80 ? 8.267 0.119 -13.696 1.00 98.50 80 TRP A O 1
ATOM 628 N N . THR A 1 81 ? 6.487 -0.940 -14.573 1.00 98.25 81 THR A N 1
ATOM 629 C CA . THR A 1 81 ? 5.704 -0.942 -13.328 1.00 98.25 81 THR A CA 1
ATOM 630 C C . THR A 1 81 ? 6.407 -1.756 -12.246 1.00 98.25 81 THR A C 1
ATOM 632 O O . THR A 1 81 ? 6.640 -1.241 -11.158 1.00 98.25 81 THR A O 1
ATOM 635 N N . GLY A 1 82 ? 6.844 -2.978 -12.564 1.00 97.88 82 GLY A N 1
ATOM 636 C CA . GLY A 1 82 ? 7.585 -3.825 -11.631 1.00 97.88 82 GLY A CA 1
ATOM 637 C C . GLY A 1 82 ? 8.902 -3.191 -11.178 1.00 97.88 82 GLY A C 1
ATOM 638 O O . GLY A 1 82 ? 9.267 -3.303 -10.012 1.00 97.88 82 GLY A O 1
ATOM 639 N N . LEU A 1 83 ? 9.607 -2.473 -12.061 1.00 98.44 83 LEU A N 1
ATOM 640 C CA . LEU A 1 83 ? 10.835 -1.765 -11.685 1.00 98.44 83 LEU A CA 1
ATOM 641 C C . LEU A 1 83 ? 10.523 -0.670 -10.667 1.00 98.44 83 LEU A C 1
ATOM 643 O O . LEU A 1 83 ? 11.195 -0.584 -9.642 1.00 98.44 83 LEU A O 1
ATOM 647 N N . ALA A 1 84 ? 9.470 0.112 -10.907 1.00 98.50 84 ALA A N 1
ATOM 648 C CA . ALA A 1 84 ? 9.026 1.126 -9.966 1.00 98.50 84 ALA A CA 1
ATOM 649 C C . ALA A 1 84 ? 8.593 0.517 -8.618 1.00 98.50 84 ALA A C 1
ATOM 651 O O . ALA A 1 84 ? 9.024 1.006 -7.580 1.00 98.50 84 ALA A O 1
ATOM 652 N N . GLU A 1 85 ? 7.821 -0.573 -8.606 1.00 97.62 85 GLU A N 1
ATOM 653 C CA . GLU A 1 85 ? 7.404 -1.264 -7.374 1.00 97.62 85 GLU A CA 1
ATOM 654 C C . GLU A 1 85 ? 8.597 -1.772 -6.553 1.00 97.62 85 GLU A C 1
ATOM 656 O O . GLU A 1 85 ? 8.699 -1.514 -5.351 1.00 97.62 85 GLU A O 1
ATOM 661 N N . ILE A 1 86 ? 9.510 -2.509 -7.193 1.00 97.94 86 ILE A N 1
ATOM 662 C CA . ILE A 1 86 ? 10.682 -3.072 -6.519 1.00 97.94 86 ILE A CA 1
ATOM 663 C C . ILE A 1 86 ? 11.625 -1.950 -6.082 1.00 97.94 86 ILE A C 1
ATOM 665 O O . ILE A 1 86 ? 12.111 -1.971 -4.954 1.00 97.94 86 ILE A O 1
ATOM 669 N N . GLY A 1 87 ? 11.834 -0.934 -6.918 1.00 97.75 87 GLY A N 1
ATOM 670 C CA . GLY A 1 87 ? 12.638 0.230 -6.564 1.00 97.75 87 GLY A CA 1
ATOM 671 C C . GLY A 1 87 ? 12.052 1.014 -5.386 1.00 97.75 87 GLY A C 1
ATOM 672 O O . GLY A 1 87 ? 12.793 1.378 -4.479 1.00 97.75 87 GLY A O 1
ATOM 673 N N . MET A 1 88 ? 10.727 1.176 -5.302 1.00 97.38 88 MET A N 1
ATOM 674 C CA . MET A 1 88 ? 10.078 1.781 -4.131 1.00 97.38 88 MET A CA 1
ATOM 675 C C . MET A 1 88 ? 10.318 0.977 -2.845 1.00 97.38 88 MET A C 1
ATOM 677 O O . MET A 1 88 ? 10.506 1.575 -1.786 1.00 97.38 88 MET A O 1
ATOM 681 N N . LYS A 1 89 ? 10.383 -0.361 -2.912 1.00 96.62 89 LYS A N 1
ATOM 682 C CA . LYS A 1 89 ? 10.761 -1.204 -1.758 1.00 96.62 89 LYS A CA 1
ATOM 683 C C . LYS A 1 89 ? 12.222 -1.010 -1.346 1.00 96.62 89 LYS A C 1
ATOM 685 O O . LYS A 1 89 ? 12.514 -1.003 -0.153 1.00 96.62 89 LYS A O 1
ATOM 690 N N . VAL A 1 90 ? 13.127 -0.839 -2.312 1.00 96.69 90 VAL A N 1
ATOM 691 C CA . VAL A 1 90 ? 14.553 -0.549 -2.066 1.00 96.69 90 VAL A CA 1
ATOM 692 C C . VAL A 1 90 ? 14.715 0.805 -1.369 1.00 96.69 90 VAL A C 1
ATOM 694 O O . VAL A 1 90 ? 15.424 0.890 -0.368 1.00 96.69 90 VAL A O 1
ATOM 697 N N . ILE A 1 91 ? 13.996 1.826 -1.847 1.00 95.81 91 ILE A N 1
ATOM 698 C CA . ILE A 1 91 ? 13.960 3.173 -1.260 1.00 95.81 91 ILE A CA 1
ATOM 699 C C . ILE A 1 91 ? 13.387 3.130 0.163 1.00 95.81 91 ILE A C 1
ATOM 701 O O . ILE A 1 91 ? 14.002 3.634 1.099 1.00 95.81 91 ILE A O 1
ATOM 705 N N . GLY A 1 92 ? 12.226 2.493 0.349 1.00 92.62 92 GLY A N 1
ATOM 706 C CA . GLY A 1 92 ? 11.569 2.387 1.656 1.00 92.62 92 GLY A CA 1
ATOM 707 C C . GLY A 1 92 ? 12.369 1.582 2.684 1.00 92.62 92 GLY A C 1
ATOM 708 O O . GLY A 1 92 ? 12.263 1.847 3.877 1.00 92.62 92 GLY A O 1
ATOM 709 N N . GLY A 1 93 ? 13.192 0.633 2.229 1.00 92.38 93 GLY A N 1
ATOM 710 C CA . GLY A 1 93 ? 14.116 -0.123 3.075 1.00 92.38 93 GLY A CA 1
ATOM 711 C C . GLY A 1 93 ? 15.423 0.604 3.405 1.00 92.38 93 GLY A C 1
ATOM 712 O O . GLY A 1 93 ? 16.250 0.033 4.106 1.00 92.38 93 GLY A O 1
ATOM 713 N N . GLY A 1 94 ? 15.649 1.817 2.883 1.00 93.88 94 GLY A N 1
ATOM 714 C CA . GLY A 1 94 ? 16.887 2.574 3.099 1.00 93.88 94 GLY A CA 1
ATOM 715 C C . GLY A 1 94 ? 18.124 1.976 2.419 1.00 93.88 94 GLY A C 1
ATOM 716 O O . GLY A 1 94 ? 19.244 2.399 2.695 1.00 93.88 94 GLY A O 1
ATOM 717 N N . LEU A 1 95 ? 17.952 1.008 1.510 1.00 94.06 95 LEU A N 1
ATOM 718 C CA . LEU A 1 95 ? 19.072 0.299 0.880 1.00 94.06 95 LEU A CA 1
ATOM 719 C C . LEU A 1 95 ? 19.879 1.208 -0.056 1.00 94.06 95 LEU A C 1
ATOM 721 O O . LEU A 1 95 ? 21.064 0.966 -0.247 1.00 94.06 95 LEU A O 1
ATOM 725 N N . SER A 1 96 ? 19.267 2.260 -0.613 1.00 92.50 96 SER A N 1
ATOM 726 C CA . SER A 1 96 ? 19.958 3.241 -1.463 1.00 92.50 96 SER A CA 1
ATOM 727 C C . SER A 1 96 ? 20.911 4.159 -0.693 1.00 92.50 96 SER A C 1
ATOM 729 O O . SER A 1 96 ? 21.816 4.739 -1.289 1.00 92.50 96 SER A O 1
ATOM 731 N N . GLN A 1 97 ? 20.729 4.276 0.626 1.00 91.88 97 GLN A N 1
ATOM 732 C CA . GLN A 1 97 ? 21.571 5.082 1.516 1.00 91.88 97 GLN A CA 1
ATOM 733 C C . GLN A 1 97 ? 22.692 4.256 2.165 1.00 91.88 97 GLN A C 1
ATOM 735 O O . GLN A 1 97 ? 23.615 4.827 2.738 1.00 91.88 97 GLN A O 1
ATOM 740 N N . SER A 1 98 ? 22.614 2.923 2.089 1.00 92.69 98 SER A N 1
ATOM 741 C CA . SER A 1 98 ? 23.601 2.017 2.676 1.00 92.69 98 SER A CA 1
ATOM 742 C C . SER A 1 98 ? 24.795 1.809 1.745 1.00 92.69 98 SER A C 1
ATOM 744 O O . SER A 1 98 ? 24.634 1.434 0.582 1.00 92.69 98 SER A O 1
ATOM 746 N N . GLU A 1 99 ? 26.010 1.971 2.274 1.00 92.06 99 GLU A N 1
ATOM 747 C CA . GLU A 1 99 ? 27.249 1.669 1.541 1.00 92.06 99 GLU A CA 1
ATOM 748 C C . GLU A 1 99 ? 27.399 0.170 1.223 1.00 92.06 99 GLU A C 1
ATOM 750 O O . GLU A 1 99 ? 28.074 -0.197 0.261 1.00 92.06 99 GLU A O 1
ATOM 755 N N . GLU A 1 100 ? 26.715 -0.708 1.966 1.00 93.50 100 GLU A N 1
ATOM 756 C CA . GLU A 1 100 ? 26.742 -2.163 1.756 1.00 93.50 100 GLU A CA 1
ATOM 757 C C . GLU A 1 100 ? 26.048 -2.597 0.453 1.00 93.50 100 GLU A C 1
ATOM 759 O O . GLU A 1 100 ? 26.206 -3.732 -0.011 1.00 93.50 100 GLU A O 1
ATOM 764 N N . HIS A 1 101 ? 25.244 -1.717 -0.152 1.00 95.12 101 HIS A N 1
ATOM 765 C CA . HIS A 1 101 ? 24.398 -2.036 -1.301 1.00 95.12 101 HIS A CA 1
ATOM 766 C C . HIS A 1 101 ? 24.620 -1.070 -2.474 1.00 95.12 101 HIS A C 1
ATOM 768 O O . HIS A 1 101 ? 23.697 -0.373 -2.899 1.00 95.12 101 HIS A O 1
ATOM 774 N N . PRO A 1 102 ? 25.811 -1.080 -3.102 1.00 95.62 102 PRO A N 1
ATOM 775 C CA . PRO A 1 102 ? 26.142 -0.153 -4.189 1.00 95.62 102 PRO A CA 1
ATOM 776 C C . PRO A 1 102 ? 25.232 -0.303 -5.419 1.00 95.62 102 PRO A C 1
ATOM 778 O O . PRO A 1 102 ? 25.062 0.641 -6.185 1.00 95.62 102 PRO A O 1
ATOM 781 N N . TRP A 1 103 ? 24.606 -1.470 -5.606 1.00 95.88 103 TRP A N 1
ATOM 782 C CA . TRP A 1 103 ? 23.644 -1.721 -6.685 1.00 95.88 103 TRP A CA 1
ATOM 783 C C . TRP A 1 103 ? 22.340 -0.915 -6.557 1.00 95.88 103 TRP A C 1
ATOM 785 O O . TRP A 1 103 ? 21.601 -0.809 -7.541 1.00 95.88 103 TRP A O 1
ATOM 795 N N . ALA A 1 104 ? 22.039 -0.408 -5.356 1.00 96.25 104 ALA A N 1
ATOM 796 C CA . ALA A 1 104 ? 20.846 0.374 -5.036 1.00 96.25 104 ALA A CA 1
ATOM 797 C C . ALA A 1 104 ? 21.074 1.887 -5.164 1.00 96.25 104 ALA A C 1
ATOM 799 O O . ALA A 1 104 ? 20.131 2.662 -5.002 1.00 96.25 104 ALA A O 1
ATOM 800 N N . LYS A 1 105 ? 22.308 2.316 -5.451 1.00 95.75 105 LYS A N 1
ATOM 801 C CA . LYS A 1 105 ? 22.634 3.727 -5.639 1.00 95.75 105 LYS A CA 1
ATOM 802 C C . LYS A 1 105 ? 21.852 4.301 -6.825 1.00 95.75 105 LYS A C 1
ATOM 804 O O . LYS A 1 105 ? 21.745 3.657 -7.867 1.00 95.75 105 LYS A O 1
ATOM 809 N N . ASP A 1 106 ? 21.310 5.504 -6.648 1.00 95.50 106 ASP A N 1
ATOM 810 C CA . ASP A 1 106 ? 20.537 6.251 -7.652 1.00 95.50 106 ASP A CA 1
ATOM 811 C C . ASP A 1 106 ? 19.238 5.558 -8.121 1.00 95.50 106 ASP A C 1
ATOM 813 O O . ASP A 1 106 ? 18.656 5.923 -9.153 1.00 95.50 106 ASP A O 1
ATOM 817 N N . ILE A 1 107 ? 18.737 4.578 -7.357 1.00 97.44 107 ILE A N 1
ATOM 818 C CA . ILE A 1 107 ? 17.482 3.877 -7.666 1.00 97.44 107 ILE A CA 1
ATOM 819 C C . ILE A 1 107 ? 16.293 4.845 -7.738 1.00 97.44 107 ILE A C 1
ATOM 821 O O . ILE A 1 107 ? 15.355 4.613 -8.494 1.00 97.44 107 ILE A O 1
ATOM 825 N N . GLU A 1 108 ? 16.334 5.970 -7.022 1.00 96.56 108 GLU A N 1
ATOM 826 C CA . GLU A 1 108 ? 15.297 7.003 -7.030 1.00 96.56 108 GLU A CA 1
ATOM 827 C C . GLU A 1 108 ? 15.097 7.603 -8.427 1.00 96.56 108 GLU A C 1
ATOM 829 O O . GLU A 1 108 ? 13.961 7.804 -8.874 1.00 96.56 108 GLU A O 1
ATOM 834 N N . ALA A 1 109 ? 16.198 7.873 -9.134 1.00 97.44 109 ALA A N 1
ATOM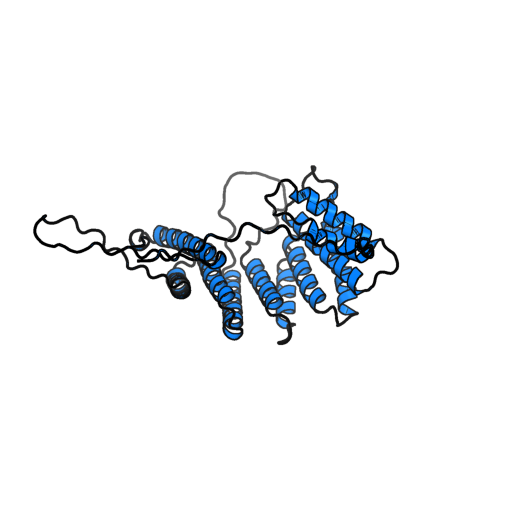 835 C CA . ALA A 1 109 ? 16.164 8.402 -10.493 1.00 97.44 109 ALA A CA 1
ATOM 836 C C . ALA A 1 109 ? 15.631 7.351 -11.477 1.00 97.44 109 ALA A C 1
ATOM 838 O O . ALA A 1 109 ? 14.844 7.668 -12.376 1.00 97.44 109 ALA A O 1
ATOM 839 N N . GLU A 1 110 ? 16.013 6.087 -11.282 1.00 97.88 110 GLU A N 1
ATOM 840 C CA . GLU A 1 110 ? 15.529 4.971 -12.093 1.00 97.88 110 GLU A CA 1
ATOM 841 C C . GLU A 1 110 ? 14.025 4.734 -11.899 1.00 97.88 110 GLU A C 1
ATOM 843 O O . GLU A 1 110 ? 13.299 4.591 -12.885 1.00 97.88 110 GLU A O 1
ATOM 848 N N . VAL A 1 111 ? 13.536 4.786 -10.657 1.00 98.38 111 VAL A N 1
ATOM 849 C CA . VAL A 1 111 ? 12.107 4.699 -10.329 1.00 98.38 111 VAL A CA 1
ATOM 850 C C . VAL A 1 111 ? 11.343 5.856 -10.973 1.00 98.38 111 VAL A C 1
ATOM 852 O O . VAL A 1 111 ? 10.339 5.621 -11.642 1.00 98.38 111 VAL A O 1
ATOM 855 N N . GLY A 1 112 ? 11.832 7.096 -10.870 1.00 98.06 112 GLY A N 1
ATOM 856 C CA . GLY A 1 112 ? 11.201 8.250 -11.525 1.00 98.06 112 GLY A CA 1
ATOM 857 C C . GLY A 1 112 ? 11.104 8.104 -13.053 1.00 98.06 112 GLY A C 1
ATOM 858 O O . GLY A 1 112 ? 10.065 8.404 -13.656 1.00 98.06 112 GLY A O 1
ATOM 859 N N . LYS A 1 113 ? 12.158 7.577 -13.690 1.00 98.38 113 LYS A N 1
ATOM 860 C CA . LYS A 1 113 ? 12.166 7.248 -15.125 1.00 98.38 113 LYS A CA 1
ATOM 861 C C . LYS A 1 113 ? 11.158 6.147 -15.457 1.00 98.38 113 LYS A C 1
ATOM 863 O O . LYS A 1 113 ? 10.442 6.267 -16.453 1.00 98.38 113 LYS A O 1
ATOM 868 N N . ALA A 1 114 ? 11.096 5.098 -14.641 1.00 98.44 114 ALA A N 1
ATOM 869 C CA . ALA A 1 114 ? 10.186 3.977 -14.830 1.00 98.44 114 ALA A CA 1
ATOM 870 C C . ALA A 1 114 ? 8.718 4.399 -14.726 1.00 98.44 114 ALA A C 1
ATOM 872 O O . ALA A 1 114 ? 7.927 4.067 -15.607 1.00 98.44 114 ALA A O 1
ATOM 873 N N . LEU A 1 115 ? 8.379 5.218 -13.729 1.00 98.44 115 LEU A N 1
ATOM 874 C CA . LEU A 1 115 ? 7.040 5.787 -13.564 1.00 98.44 115 LEU A CA 1
ATOM 875 C C . LEU A 1 115 ? 6.638 6.646 -14.765 1.00 98.44 115 LEU A C 1
ATOM 877 O O . LEU A 1 115 ? 5.538 6.497 -15.299 1.00 98.44 115 LEU A O 1
ATOM 881 N N . SER A 1 116 ? 7.555 7.488 -15.246 1.00 98.06 116 SER A N 1
ATOM 882 C CA . SER A 1 116 ? 7.317 8.344 -16.412 1.00 98.06 116 SER A CA 1
ATOM 883 C C . SER A 1 116 ? 7.065 7.520 -17.681 1.00 98.06 116 SER A C 1
ATOM 885 O O . SER A 1 116 ? 6.063 7.724 -18.366 1.00 98.06 116 SER A O 1
ATOM 887 N N . LYS A 1 117 ? 7.940 6.551 -17.985 1.00 98.31 117 LYS A N 1
ATOM 888 C CA . LYS A 1 117 ? 7.811 5.699 -19.178 1.00 98.31 117 LYS A CA 1
ATOM 889 C C . LYS A 1 117 ? 6.592 4.782 -19.116 1.00 98.31 117 LYS A C 1
ATOM 891 O O . LYS A 1 117 ? 5.824 4.739 -20.074 1.00 98.31 117 LYS A O 1
ATOM 896 N N . GLY A 1 118 ? 6.385 4.103 -17.987 1.00 98.00 118 GLY A N 1
ATOM 897 C CA . GLY A 1 118 ? 5.227 3.239 -17.772 1.00 98.00 118 GLY A CA 1
ATOM 898 C C . GLY A 1 118 ? 3.913 4.000 -17.941 1.00 98.00 118 GLY A C 1
ATOM 899 O O . GLY A 1 118 ? 3.001 3.504 -18.600 1.00 98.00 118 GLY A O 1
ATOM 900 N N . SER A 1 119 ? 3.839 5.236 -17.428 1.00 97.38 119 SER A N 1
ATOM 901 C CA . SER A 1 119 ? 2.643 6.081 -17.536 1.00 97.38 119 SER A CA 1
ATOM 902 C C . SER A 1 119 ? 2.345 6.466 -18.984 1.00 97.38 119 SER A C 1
ATOM 904 O O . SER A 1 119 ? 1.199 6.367 -19.415 1.00 97.38 119 SER A O 1
ATOM 906 N N . ILE A 1 120 ? 3.366 6.822 -19.774 1.00 97.94 120 ILE A N 1
ATOM 907 C CA . ILE A 1 120 ? 3.199 7.126 -21.205 1.00 97.94 120 ILE A CA 1
ATOM 908 C C . ILE A 1 120 ? 2.648 5.911 -21.963 1.00 97.94 120 ILE A C 1
ATOM 910 O O . ILE A 1 120 ? 1.738 6.061 -22.779 1.00 97.94 120 ILE A O 1
ATOM 914 N N . ILE A 1 121 ? 3.167 4.709 -21.697 1.00 97.81 121 ILE A N 1
ATOM 915 C CA . ILE A 1 121 ? 2.686 3.481 -22.348 1.00 97.81 121 ILE A CA 1
ATOM 916 C C . ILE A 1 121 ? 1.236 3.200 -21.935 1.00 97.81 121 ILE A C 1
ATOM 918 O O . ILE A 1 121 ? 0.377 3.009 -22.794 1.00 97.81 121 ILE A O 1
ATOM 922 N N . ALA A 1 122 ? 0.929 3.259 -20.637 1.00 97.38 122 ALA A N 1
ATOM 923 C CA . ALA A 1 122 ? -0.421 3.015 -20.134 1.00 97.38 122 ALA A CA 1
ATOM 924 C C . ALA A 1 122 ? -1.449 4.048 -20.638 1.00 97.38 122 ALA A C 1
ATOM 926 O O . ALA A 1 122 ? -2.616 3.720 -20.825 1.00 97.38 122 ALA A O 1
ATOM 927 N N . GLN A 1 123 ? -1.033 5.293 -20.893 1.00 96.19 123 GLN A N 1
ATOM 928 C CA . GLN A 1 123 ? -1.892 6.320 -21.493 1.00 96.19 123 GLN A CA 1
ATOM 929 C C . GLN A 1 123 ? -2.185 6.055 -22.974 1.00 96.19 123 GLN A C 1
ATOM 931 O O . GLN A 1 123 ? -3.292 6.332 -23.428 1.00 96.19 123 GLN A O 1
ATOM 936 N N . LYS A 1 124 ? -1.216 5.513 -23.723 1.00 97.62 124 LYS A N 1
ATOM 937 C CA . LYS A 1 124 ? -1.385 5.174 -25.145 1.00 97.62 124 LYS A CA 1
ATOM 938 C C . LYS A 1 124 ? -2.274 3.949 -25.372 1.00 97.62 124 LYS A C 1
ATOM 940 O O . LYS A 1 124 ? -2.853 3.821 -26.446 1.00 97.62 124 LYS A O 1
ATOM 945 N N . HIS A 1 125 ? -2.388 3.062 -24.383 1.00 96.75 125 HIS A N 1
ATOM 946 C CA . HIS A 1 125 ? -3.116 1.799 -24.497 1.00 96.75 125 HIS A CA 1
ATOM 947 C C . HIS A 1 125 ? -4.232 1.700 -23.442 1.00 96.75 125 HIS A C 1
ATOM 949 O O . HIS A 1 125 ? -3.953 1.347 -22.297 1.00 96.75 125 HIS A O 1
ATOM 955 N N . PRO A 1 126 ? -5.509 1.939 -23.806 1.00 93.88 126 PRO A N 1
ATOM 956 C CA . PRO A 1 126 ? -6.632 1.902 -22.862 1.00 93.88 126 PRO A CA 1
ATOM 957 C C . PRO A 1 126 ? -6.799 0.576 -22.103 1.00 93.88 126 PRO A C 1
ATOM 959 O O . PRO A 1 126 ? -7.254 0.582 -20.961 1.00 93.88 126 PRO A O 1
ATOM 962 N N . SER A 1 127 ? -6.387 -0.553 -22.692 1.00 94.88 127 SER A N 1
ATOM 963 C CA . SER A 1 127 ? -6.388 -1.867 -22.031 1.00 94.88 127 SER A CA 1
ATOM 964 C C . SER A 1 127 ? -5.458 -1.938 -20.812 1.00 94.88 127 SER A C 1
ATOM 966 O O . SER A 1 127 ? -5.671 -2.757 -19.925 1.00 94.88 127 SER A O 1
ATOM 968 N N . LEU A 1 128 ? -4.463 -1.048 -20.719 1.00 95.44 128 LEU A N 1
ATOM 969 C CA . LEU A 1 128 ? -3.511 -0.962 -19.609 1.00 95.44 128 LEU A CA 1
ATOM 970 C C . LEU A 1 128 ? -3.961 0.023 -18.514 1.00 95.44 128 LEU A C 1
ATOM 972 O O . LEU A 1 128 ? -3.160 0.439 -17.675 1.00 95.44 128 LEU A O 1
ATOM 976 N N . ARG A 1 129 ? -5.248 0.398 -18.479 1.00 93.81 129 ARG A N 1
ATOM 977 C CA . ARG A 1 129 ? -5.814 1.327 -17.483 1.00 93.81 129 ARG A CA 1
ATOM 978 C C . ARG A 1 129 ? -5.499 0.930 -16.036 1.00 93.81 129 ARG A C 1
ATOM 980 O O . ARG A 1 129 ? -5.190 1.803 -15.230 1.00 93.81 129 ARG A O 1
ATOM 987 N N . ALA A 1 130 ? -5.514 -0.362 -15.705 1.00 91.94 130 ALA A N 1
ATOM 988 C CA . ALA A 1 130 ? -5.174 -0.827 -14.358 1.00 91.94 130 ALA A CA 1
ATOM 989 C C . ALA A 1 130 ? -3.741 -0.425 -13.947 1.00 91.94 130 ALA A C 1
ATOM 991 O O . ALA A 1 130 ? -3.529 0.070 -12.838 1.00 91.94 130 ALA A O 1
ATOM 992 N N . TYR A 1 131 ? -2.777 -0.532 -14.870 1.00 95.31 131 TYR A N 1
ATOM 993 C CA . TYR A 1 131 ? -1.399 -0.084 -14.648 1.00 95.31 131 TYR A CA 1
ATOM 994 C C . TYR A 1 131 ? -1.316 1.425 -14.453 1.00 95.31 131 TYR A C 1
ATOM 996 O O . TYR A 1 131 ? -0.562 1.885 -13.603 1.00 95.31 131 TYR A O 1
ATOM 1004 N N . ARG A 1 132 ? -2.123 2.213 -15.176 1.00 95.50 132 ARG A N 1
ATOM 1005 C CA . ARG A 1 132 ? -2.174 3.669 -14.981 1.00 95.50 132 ARG A CA 1
ATOM 1006 C C . ARG A 1 132 ? -2.524 4.027 -13.535 1.00 95.50 132 ARG A C 1
ATOM 1008 O O . ARG A 1 132 ? -1.847 4.873 -12.957 1.00 95.50 132 ARG A O 1
ATOM 1015 N N . HIS A 1 133 ? -3.545 3.399 -12.948 1.00 95.00 133 HIS A N 1
ATOM 1016 C CA . HIS A 1 133 ? -3.917 3.661 -11.552 1.00 95.00 133 HIS A CA 1
ATOM 1017 C C . HIS A 1 133 ? -2.779 3.301 -10.592 1.00 95.00 133 HIS A C 1
ATOM 1019 O O . HIS A 1 133 ? -2.428 4.099 -9.722 1.00 95.00 133 HIS A O 1
ATOM 1025 N N . HIS A 1 134 ? -2.157 2.139 -10.799 1.00 95.88 134 HIS A N 1
ATOM 1026 C CA . HIS A 1 134 ? -1.041 1.684 -9.977 1.00 95.88 134 HIS A CA 1
ATOM 1027 C C . HIS A 1 134 ? 0.192 2.603 -10.088 1.00 95.88 134 HIS A C 1
ATOM 1029 O O . HIS A 1 134 ? 0.785 2.985 -9.083 1.00 95.88 134 HIS A O 1
ATOM 1035 N N . LEU A 1 135 ? 0.546 3.043 -11.295 1.00 97.44 135 LEU A N 1
ATOM 1036 C CA . LEU A 1 135 ? 1.668 3.956 -11.527 1.00 97.44 135 LEU A CA 1
ATOM 1037 C C . LEU A 1 135 ? 1.443 5.331 -10.885 1.00 97.44 135 LEU A C 1
ATOM 1039 O O . LEU A 1 135 ? 2.376 5.899 -10.324 1.00 97.44 135 LEU A O 1
ATOM 1043 N N . VAL A 1 136 ? 0.215 5.864 -10.918 1.00 97.00 136 VAL A N 1
ATOM 1044 C CA . VAL A 1 136 ? -0.119 7.122 -10.223 1.00 97.00 136 VAL A CA 1
ATOM 1045 C C . VAL A 1 136 ? -0.003 6.955 -8.706 1.00 97.00 136 VAL A C 1
ATOM 1047 O O . VAL A 1 136 ? 0.509 7.848 -8.030 1.00 97.00 136 VAL A O 1
ATOM 1050 N N . LEU A 1 137 ? -0.417 5.804 -8.169 1.00 96.62 137 LEU A N 1
ATOM 1051 C CA . LEU A 1 137 ? -0.257 5.479 -6.753 1.00 96.62 137 LEU A CA 1
ATOM 1052 C C . LEU A 1 137 ? 1.227 5.466 -6.344 1.00 96.62 137 LEU A C 1
ATOM 1054 O O . LEU A 1 137 ? 1.604 6.151 -5.392 1.00 96.62 137 LEU A O 1
ATOM 1058 N N . LEU A 1 138 ? 2.080 4.764 -7.098 1.00 97.00 138 LEU A N 1
ATOM 1059 C CA . LEU A 1 138 ? 3.529 4.740 -6.865 1.00 97.00 138 LEU A CA 1
ATOM 1060 C C . LEU A 1 138 ? 4.164 6.133 -7.013 1.00 97.00 138 LEU A C 1
ATOM 1062 O O . LEU A 1 138 ? 5.021 6.513 -6.219 1.00 97.00 138 LEU A O 1
ATOM 1066 N N . GLN A 1 139 ? 3.724 6.932 -7.989 1.00 97.50 139 GLN A N 1
ATOM 1067 C CA . GLN A 1 139 ? 4.207 8.303 -8.177 1.00 97.50 139 GLN A CA 1
ATOM 1068 C C . GLN A 1 139 ? 3.858 9.206 -6.992 1.00 97.50 139 GLN A C 1
ATOM 1070 O O . GLN A 1 139 ? 4.681 10.034 -6.581 1.00 97.50 139 GLN A O 1
ATOM 1075 N N . ALA A 1 140 ? 2.668 9.052 -6.413 1.00 96.75 140 ALA A N 1
ATOM 1076 C CA . ALA A 1 140 ? 2.294 9.763 -5.200 1.00 96.75 140 ALA A CA 1
ATOM 1077 C C . ALA A 1 140 ? 3.145 9.321 -3.999 1.00 96.75 140 ALA A C 1
ATOM 1079 O O . ALA A 1 140 ? 3.612 10.180 -3.251 1.00 96.75 140 ALA A O 1
ATOM 1080 N N . GLN A 1 141 ? 3.413 8.019 -3.852 1.00 95.44 141 GLN A N 1
ATOM 1081 C CA . GLN A 1 141 ? 4.299 7.490 -2.807 1.00 95.44 141 GLN A CA 1
ATOM 1082 C C . GLN A 1 141 ? 5.732 8.022 -2.946 1.00 95.44 141 GLN A C 1
ATOM 1084 O O . GLN A 1 141 ? 6.292 8.519 -1.971 1.00 95.44 141 GLN A O 1
ATOM 1089 N N . LEU A 1 142 ? 6.300 8.013 -4.157 1.00 95.75 142 LEU A N 1
ATOM 1090 C CA . LEU A 1 142 ? 7.615 8.60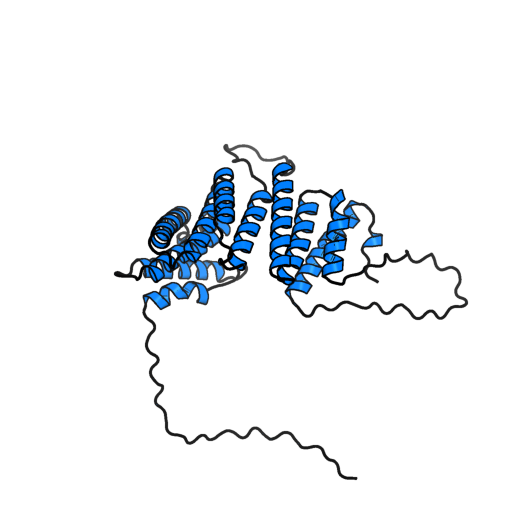1 -4.425 1.00 95.75 142 LEU A CA 1
ATOM 1091 C C . LEU A 1 142 ? 7.625 10.100 -4.108 1.00 95.75 142 LEU A C 1
ATOM 1093 O O . LEU A 1 142 ? 8.551 10.601 -3.479 1.00 95.75 142 LEU A O 1
ATOM 1097 N N . SER A 1 143 ? 6.580 10.827 -4.512 1.00 95.81 143 SER A N 1
ATOM 1098 C CA . SER A 1 143 ? 6.463 12.265 -4.239 1.00 95.81 143 SER A CA 1
ATOM 1099 C C . SER A 1 143 ? 6.400 12.550 -2.739 1.00 95.81 143 SER A C 1
ATOM 1101 O O . SER A 1 143 ? 6.994 13.520 -2.274 1.00 95.81 143 SER A O 1
ATOM 1103 N N . HIS A 1 144 ? 5.706 11.706 -1.975 1.00 94.00 144 HIS A N 1
ATOM 1104 C CA . HIS A 1 144 ? 5.665 11.808 -0.522 1.00 94.00 144 HIS A CA 1
ATOM 1105 C C . HIS A 1 144 ? 7.031 11.534 0.109 1.00 94.00 144 HIS A C 1
ATOM 1107 O O . HIS A 1 144 ? 7.470 12.326 0.939 1.00 94.00 144 HIS A O 1
ATOM 1113 N N . TRP A 1 145 ? 7.728 10.485 -0.339 1.00 92.38 145 TRP A N 1
ATOM 1114 C CA . TRP A 1 145 ? 9.089 10.181 0.106 1.00 92.38 145 TRP A CA 1
ATOM 1115 C C . TRP A 1 145 ? 10.069 11.328 -0.196 1.00 92.38 145 TRP A C 1
ATOM 1117 O O . TRP A 1 145 ? 10.876 11.687 0.649 1.00 92.38 145 TRP A O 1
ATOM 1127 N N . GLN A 1 146 ? 9.924 12.002 -1.343 1.00 93.75 146 GLN A N 1
ATOM 1128 C CA . GLN A 1 146 ? 10.677 13.217 -1.700 1.00 93.75 146 GLN A CA 1
ATOM 1129 C C . GLN A 1 146 ? 10.235 14.482 -0.932 1.00 93.75 146 GLN A C 1
ATOM 1131 O O . GLN A 1 146 ? 10.565 15.596 -1.340 1.00 93.75 146 GLN A O 1
ATOM 1136 N N . HIS A 1 147 ? 9.425 14.345 0.120 1.00 92.25 147 HIS A N 1
ATOM 1137 C CA . HIS A 1 147 ? 8.858 15.441 0.913 1.00 92.25 147 HIS A CA 1
ATOM 1138 C C . HIS A 1 147 ? 7.976 16.430 0.121 1.00 92.25 147 HIS A C 1
ATOM 1140 O O . HIS A 1 147 ? 7.677 17.533 0.580 1.00 92.25 147 HIS A O 1
ATOM 1146 N N . LYS A 1 148 ? 7.468 16.036 -1.055 1.00 94.88 148 LYS A N 1
ATOM 1147 C CA . LYS A 1 148 ? 6.508 16.813 -1.864 1.00 94.88 148 LYS A CA 1
ATOM 1148 C C . LYS A 1 148 ? 5.066 16.463 -1.476 1.00 94.88 148 LYS A C 1
ATOM 1150 O O . LYS A 1 148 ? 4.236 16.137 -2.329 1.00 94.88 148 LYS A O 1
ATOM 1155 N N . THR A 1 149 ? 4.735 16.546 -0.185 1.00 92.50 149 THR A N 1
ATOM 1156 C CA . THR A 1 149 ? 3.460 16.044 0.371 1.00 92.50 149 THR A CA 1
ATOM 1157 C C . THR A 1 149 ? 2.218 16.685 -0.263 1.00 92.50 149 THR A C 1
ATOM 1159 O O . THR A 1 149 ? 1.260 15.981 -0.579 1.00 92.50 149 THR A O 1
ATOM 1162 N N . LYS A 1 150 ? 2.219 18.002 -0.531 1.00 93.19 150 LYS A N 1
ATOM 1163 C CA . LYS A 1 150 ? 1.081 18.685 -1.192 1.00 93.19 150 LYS A CA 1
ATOM 1164 C C . LYS A 1 150 ? 0.797 18.118 -2.587 1.00 93.19 150 LYS A C 1
ATOM 1166 O O . LYS A 1 150 ? -0.359 17.924 -2.966 1.00 93.19 150 LYS A O 1
ATOM 1171 N N . PHE A 1 151 ? 1.856 17.826 -3.338 1.00 95.31 151 PHE A N 1
ATOM 1172 C CA . PHE A 1 151 ? 1.752 17.231 -4.665 1.00 95.31 151 PHE A CA 1
ATOM 1173 C C . PHE A 1 151 ? 1.256 15.782 -4.594 1.00 95.31 151 PHE A C 1
ATOM 1175 O O . PHE A 1 151 ? 0.338 15.426 -5.329 1.00 95.31 151 PHE A O 1
ATOM 1182 N N . ALA A 1 152 ? 1.777 14.980 -3.658 1.00 96.06 152 ALA A N 1
ATOM 1183 C CA . ALA A 1 152 ? 1.311 13.611 -3.419 1.00 96.06 152 ALA A CA 1
ATOM 1184 C C . ALA A 1 152 ? -0.190 13.558 -3.078 1.00 96.06 152 ALA A C 1
ATOM 1186 O O . ALA A 1 152 ? -0.940 12.803 -3.694 1.00 96.06 152 ALA A O 1
ATOM 1187 N N . ARG A 1 153 ? -0.658 14.424 -2.166 1.00 94.88 153 ARG A N 1
ATOM 1188 C CA . ARG A 1 153 ? -2.083 14.526 -1.798 1.00 94.88 153 ARG A CA 1
ATOM 1189 C C . ARG A 1 153 ? -2.964 14.911 -2.987 1.00 94.88 153 ARG A C 1
ATOM 1191 O O . ARG A 1 153 ? -4.033 14.339 -3.175 1.00 94.88 153 ARG A O 1
ATOM 1198 N N . THR A 1 154 ? -2.501 15.851 -3.812 1.00 96.56 154 THR A N 1
ATOM 1199 C CA . THR A 1 154 ? -3.228 16.276 -5.019 1.00 96.56 154 THR A CA 1
ATOM 1200 C C . THR A 1 154 ? -3.357 15.119 -6.012 1.00 96.56 154 THR A C 1
ATOM 1202 O O . THR A 1 154 ? -4.445 14.886 -6.531 1.00 96.56 154 THR A O 1
ATOM 1205 N N . GLN A 1 155 ? -2.279 14.361 -6.239 1.00 96.00 155 GLN A N 1
ATOM 1206 C CA . GLN A 1 155 ? -2.297 13.190 -7.118 1.00 96.00 155 GLN A CA 1
ATOM 1207 C C . GLN A 1 155 ? -3.255 12.102 -6.633 1.00 96.00 155 GLN A C 1
ATOM 1209 O O . GLN A 1 155 ? -4.058 11.622 -7.428 1.00 96.00 155 GLN A O 1
ATOM 1214 N N . ILE A 1 156 ? -3.218 11.741 -5.345 1.00 96.56 156 ILE A N 1
ATOM 1215 C CA . ILE A 1 156 ? -4.119 10.718 -4.796 1.00 96.56 156 ILE A CA 1
ATOM 1216 C C . ILE A 1 156 ? -5.579 11.159 -4.865 1.00 96.56 156 ILE A C 1
ATOM 1218 O O . ILE A 1 156 ? -6.429 10.371 -5.263 1.00 96.56 156 ILE A O 1
ATOM 1222 N N . ARG A 1 157 ? -5.883 12.425 -4.560 1.00 96.56 157 ARG A N 1
ATOM 1223 C CA . ARG A 1 157 ? -7.249 12.947 -4.700 1.00 96.56 157 ARG A CA 1
ATOM 1224 C C . ARG A 1 157 ? -7.742 12.856 -6.146 1.00 96.56 157 ARG A C 1
ATOM 1226 O O . ARG A 1 157 ? -8.865 12.424 -6.381 1.00 96.56 157 ARG A O 1
ATOM 1233 N N . ASN A 1 158 ? -6.897 13.231 -7.107 1.00 96.88 158 ASN A N 1
ATOM 1234 C CA . ASN A 1 158 ? -7.235 13.137 -8.527 1.00 96.88 158 ASN A CA 1
ATOM 1235 C C . ASN A 1 158 ? -7.402 11.677 -8.976 1.00 96.88 158 ASN A C 1
ATOM 1237 O O . ASN A 1 158 ? -8.276 11.395 -9.788 1.00 96.88 158 ASN A O 1
ATOM 1241 N N . LEU A 1 159 ? -6.595 10.755 -8.438 1.00 96.25 159 LEU A N 1
ATOM 1242 C CA . LEU A 1 159 ? -6.727 9.320 -8.684 1.00 96.25 159 LEU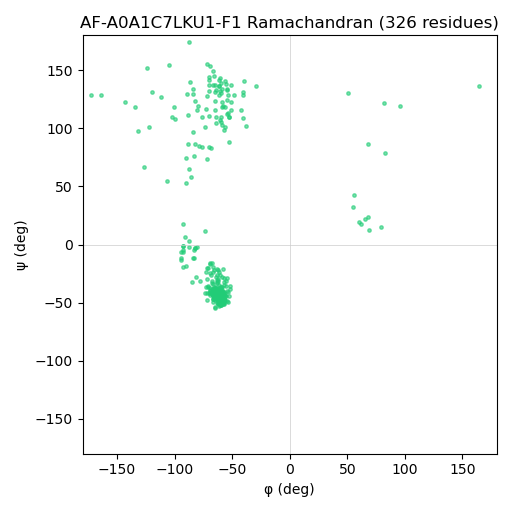 A CA 1
ATOM 1243 C C . LEU A 1 159 ? -8.073 8.798 -8.172 1.00 96.25 159 LEU A C 1
ATOM 1245 O O . LEU A 1 159 ? -8.806 8.189 -8.946 1.00 96.25 159 LEU A O 1
ATOM 1249 N N . ILE A 1 160 ? -8.424 9.095 -6.916 1.00 96.69 160 ILE A N 1
ATOM 1250 C CA . ILE A 1 160 ? -9.697 8.682 -6.307 1.00 96.69 160 ILE A CA 1
ATOM 1251 C C . ILE A 1 160 ? -10.885 9.207 -7.122 1.00 96.69 160 ILE A C 1
ATOM 1253 O O . ILE A 1 160 ? -11.789 8.446 -7.452 1.00 96.69 160 ILE A O 1
ATOM 1257 N N . ALA A 1 161 ? -10.842 10.476 -7.537 1.00 96.69 161 ALA A N 1
ATOM 1258 C CA . ALA A 1 161 ? -11.884 11.078 -8.370 1.00 96.69 161 ALA A CA 1
ATOM 1259 C C . ALA A 1 161 ? -11.966 10.495 -9.796 1.00 96.69 161 ALA A C 1
ATOM 1261 O O . ALA A 1 161 ? -12.951 10.722 -10.493 1.00 96.69 161 ALA A O 1
ATOM 1262 N N . SER A 1 162 ? -10.935 9.778 -10.256 1.00 95.62 162 SER A N 1
ATOM 1263 C CA . SER A 1 162 ? -10.872 9.213 -11.611 1.00 95.62 162 SER A CA 1
ATOM 1264 C C . SER A 1 162 ? -11.387 7.776 -11.725 1.00 95.62 162 SER A C 1
ATOM 1266 O O . SER A 1 162 ? -11.481 7.263 -12.849 1.00 95.62 162 SER A O 1
ATOM 1268 N N . PHE A 1 163 ? -11.706 7.128 -10.597 1.00 95.56 163 PHE A N 1
ATOM 1269 C CA . PHE A 1 163 ? -12.224 5.763 -10.587 1.00 95.56 163 PHE A CA 1
ATOM 1270 C C . PHE A 1 163 ? -13.636 5.679 -11.148 1.00 95.56 163 PHE A C 1
ATOM 1272 O O . PHE A 1 163 ? -14.466 6.571 -10.981 1.00 95.56 163 PHE A O 1
ATOM 1279 N N . TRP A 1 164 ? -13.889 4.581 -11.845 1.00 93.88 164 TRP A N 1
ATOM 1280 C CA . TRP A 1 164 ? -15.173 4.244 -12.435 1.00 93.88 164 TRP A CA 1
ATOM 1281 C C . TRP A 1 164 ? -15.833 3.143 -11.600 1.00 93.88 164 TRP A C 1
ATOM 1283 O O . TRP A 1 164 ? -15.123 2.342 -10.993 1.00 93.88 164 TRP A O 1
ATOM 1293 N N . PRO A 1 165 ? -17.173 3.019 -11.612 1.00 91.19 165 PRO A N 1
ATOM 1294 C CA . PRO A 1 165 ? -17.861 1.925 -10.917 1.00 91.19 165 PRO A CA 1
ATOM 1295 C C . PRO A 1 165 ? -17.433 0.524 -11.384 1.00 91.19 165 PRO A C 1
ATOM 1297 O O . PRO A 1 165 ? -17.613 -0.451 -10.667 1.00 91.19 165 PRO A O 1
ATOM 1300 N N . THR A 1 166 ? -16.868 0.422 -12.590 1.00 92.88 166 THR A N 1
ATOM 1301 C CA . THR A 1 166 ? -16.331 -0.817 -13.168 1.00 92.88 166 THR A CA 1
ATOM 1302 C C . THR A 1 166 ? -14.899 -1.127 -12.732 1.00 92.88 166 THR A C 1
ATOM 1304 O O . THR A 1 166 ? -14.400 -2.209 -13.036 1.00 92.88 166 THR A O 1
ATOM 1307 N N . ASP A 1 167 ? -14.197 -0.178 -12.101 1.00 93.94 167 ASP A N 1
ATOM 1308 C CA . ASP A 1 167 ? -12.824 -0.404 -11.660 1.00 93.94 167 ASP A CA 1
ATOM 1309 C C . ASP A 1 167 ? -12.807 -1.404 -10.479 1.00 93.94 167 ASP A C 1
ATOM 1311 O O . ASP A 1 167 ? -13.681 -1.357 -9.609 1.00 93.94 167 ASP A O 1
ATOM 1315 N N . PRO A 1 168 ? -11.823 -2.323 -10.410 1.00 93.94 168 PRO A N 1
ATOM 1316 C CA . PRO A 1 168 ? -11.790 -3.343 -9.368 1.00 93.94 168 PRO A CA 1
ATOM 1317 C C . PRO A 1 168 ? -11.744 -2.751 -7.943 1.00 93.94 168 PRO A C 1
ATOM 1319 O O . PRO A 1 168 ? -10.883 -1.903 -7.671 1.00 93.94 168 PRO A O 1
ATOM 1322 N N . PRO A 1 169 ? -12.561 -3.251 -6.990 1.00 95.12 169 PRO A N 1
ATOM 1323 C CA . PRO A 1 169 ? -12.646 -2.691 -5.637 1.00 95.12 169 PRO A CA 1
ATOM 1324 C C . PRO A 1 169 ? -11.310 -2.619 -4.894 1.00 95.12 169 PRO A C 1
ATOM 1326 O O . PRO A 1 169 ? -11.045 -1.655 -4.183 1.00 95.12 169 PRO A O 1
ATOM 1329 N N . HIS A 1 170 ? -10.428 -3.604 -5.090 1.00 94.69 170 HIS A N 1
ATOM 1330 C CA . HIS A 1 170 ? -9.125 -3.631 -4.423 1.00 94.69 170 HIS A CA 1
ATOM 1331 C C . HIS A 1 170 ? -8.226 -2.443 -4.815 1.00 94.69 170 HIS A C 1
ATOM 1333 O O . HIS A 1 170 ? -7.461 -1.961 -3.979 1.00 94.69 170 HIS A O 1
ATOM 1339 N N . ILE A 1 171 ? -8.328 -1.932 -6.050 1.00 94.56 171 ILE A N 1
ATOM 1340 C CA . ILE A 1 171 ? -7.548 -0.766 -6.501 1.00 94.56 171 ILE A CA 1
ATOM 1341 C C . ILE A 1 171 ? -8.083 0.503 -5.835 1.00 94.56 171 ILE A C 1
ATOM 1343 O O . ILE A 1 171 ? -7.300 1.322 -5.353 1.00 94.56 171 ILE A O 1
ATOM 1347 N N . VAL A 1 172 ? -9.411 0.627 -5.752 1.00 96.38 172 VAL A N 1
ATOM 1348 C CA . VAL A 1 172 ? -10.085 1.740 -5.070 1.00 96.38 172 VAL A CA 1
ATOM 1349 C C . VAL A 1 172 ? -9.681 1.760 -3.596 1.00 96.38 172 VAL A C 1
ATOM 1351 O O . VAL A 1 172 ? -9.156 2.763 -3.114 1.00 96.38 172 VAL A O 1
ATOM 1354 N N . TYR A 1 173 ? -9.807 0.628 -2.898 1.00 97.00 173 TYR A N 1
ATOM 1355 C CA . TYR A 1 173 ? -9.390 0.508 -1.499 1.00 97.00 173 TYR A CA 1
ATOM 1356 C C . TYR A 1 173 ? -7.914 0.848 -1.299 1.00 97.00 173 TYR A C 1
ATOM 1358 O O . TYR A 1 173 ? -7.587 1.614 -0.396 1.00 97.00 173 TYR A O 1
ATOM 1366 N N . SER A 1 174 ? -7.024 0.370 -2.174 1.00 95.56 174 SER A N 1
ATOM 1367 C CA . SER A 1 174 ? -5.593 0.696 -2.098 1.00 95.56 174 SER A CA 1
ATOM 1368 C C . SER A 1 174 ? -5.332 2.204 -2.189 1.00 95.56 174 SER A C 1
ATOM 1370 O O . SER A 1 174 ? -4.496 2.731 -1.455 1.00 95.56 174 SER A O 1
ATOM 1372 N N . ALA A 1 175 ? -6.061 2.923 -3.048 1.00 96.56 175 ALA A N 1
ATOM 1373 C CA . ALA A 1 175 ? -5.918 4.370 -3.179 1.00 96.56 175 ALA A CA 1
ATOM 1374 C C . ALA A 1 175 ? -6.431 5.127 -1.944 1.00 96.56 175 ALA A C 1
ATOM 1376 O O . ALA A 1 175 ? -5.765 6.055 -1.482 1.00 96.56 175 ALA A O 1
ATOM 1377 N N . HIS A 1 176 ? -7.568 4.712 -1.373 1.00 97.19 176 HIS A N 1
ATOM 1378 C CA . HIS A 1 176 ? -8.079 5.286 -0.123 1.00 97.19 176 HIS A CA 1
ATOM 1379 C C . HIS A 1 176 ? -7.125 5.032 1.049 1.00 97.19 176 HIS A C 1
ATOM 1381 O O . HIS A 1 176 ? -6.817 5.956 1.798 1.00 97.19 176 HIS A O 1
ATOM 1387 N N . LEU A 1 177 ? -6.584 3.817 1.175 1.00 97.31 177 LEU A N 1
ATOM 1388 C CA . LEU A 1 177 ? -5.600 3.491 2.209 1.00 97.31 177 LEU A CA 1
ATOM 1389 C C . LEU A 1 177 ? -4.309 4.296 2.052 1.00 97.31 177 LEU A C 1
ATOM 1391 O O . LEU A 1 177 ? -3.758 4.771 3.044 1.00 97.31 177 LEU A O 1
ATOM 1395 N N . ALA A 1 178 ? -3.853 4.524 0.819 1.00 95.69 178 ALA A N 1
ATOM 1396 C CA . ALA A 1 178 ? -2.728 5.418 0.574 1.00 95.69 178 ALA A CA 1
ATOM 1397 C C . ALA A 1 178 ? -3.051 6.873 0.947 1.00 95.69 178 ALA A C 1
ATOM 1399 O O . ALA A 1 178 ? -2.203 7.544 1.531 1.00 95.69 178 ALA A O 1
ATOM 1400 N N . ALA A 1 179 ? -4.268 7.358 0.673 1.00 96.44 179 ALA A N 1
ATOM 1401 C CA . ALA A 1 179 ? -4.709 8.687 1.102 1.00 96.44 179 ALA A CA 1
ATOM 1402 C C . ALA A 1 179 ? -4.680 8.825 2.629 1.00 96.44 179 ALA A C 1
ATOM 1404 O O . ALA A 1 179 ? -4.104 9.782 3.144 1.00 96.44 179 ALA A O 1
ATOM 1405 N N . ILE A 1 180 ? -5.244 7.842 3.338 1.00 96.69 180 ILE A N 1
ATOM 1406 C CA . ILE A 1 180 ? -5.243 7.780 4.803 1.00 96.69 180 ILE A CA 1
ATOM 1407 C C . ILE A 1 180 ? -3.802 7.787 5.311 1.00 96.69 180 ILE A C 1
ATOM 1409 O O . ILE A 1 180 ? -3.452 8.649 6.113 1.00 96.69 180 ILE A O 1
ATOM 1413 N N . SER A 1 181 ? -2.936 6.923 4.771 1.00 94.94 181 SER A N 1
ATOM 1414 C CA . SER A 1 181 ? -1.519 6.883 5.142 1.00 94.94 181 SER A CA 1
ATOM 1415 C C . SER A 1 181 ? -0.858 8.257 4.994 1.00 94.94 181 SER A C 1
ATOM 1417 O O . SER A 1 181 ? -0.255 8.727 5.951 1.00 94.94 181 SER A O 1
ATOM 1419 N N . LEU A 1 182 ? -1.025 8.948 3.858 1.00 93.44 182 LEU A N 1
ATOM 1420 C CA . LEU A 1 182 ? -0.441 10.280 3.612 1.00 93.44 182 LEU A CA 1
ATOM 1421 C C . LEU A 1 182 ? -0.944 11.381 4.559 1.00 93.44 182 LEU A C 1
ATOM 1423 O O . LEU A 1 182 ? -0.269 12.400 4.738 1.00 93.44 182 LEU A O 1
ATOM 1427 N N . LEU A 1 183 ? -2.154 11.232 5.092 1.00 93.94 183 LEU A N 1
ATOM 1428 C CA . LEU A 1 183 ? -2.747 12.172 6.043 1.00 93.94 183 LEU A CA 1
ATOM 1429 C C . LEU A 1 183 ? -2.304 11.866 7.479 1.00 93.94 183 LEU A C 1
ATOM 1431 O O . LEU A 1 183 ? -2.132 12.783 8.277 1.00 93.94 183 LEU A O 1
ATOM 1435 N N . THR A 1 184 ? -2.067 10.590 7.787 1.00 93.44 184 THR A N 1
ATOM 1436 C CA . THR A 1 184 ? -1.654 10.135 9.120 1.00 93.44 184 THR A CA 1
ATOM 1437 C C . THR A 1 184 ? -0.144 10.092 9.327 1.00 93.44 184 THR A C 1
ATOM 1439 O O . THR A 1 184 ? 0.297 10.068 10.468 1.00 93.44 184 THR A O 1
ATOM 1442 N N . THR A 1 185 ? 0.674 10.089 8.271 1.00 88.88 185 THR A N 1
ATOM 1443 C CA . THR A 1 185 ? 2.135 10.136 8.413 1.00 88.88 185 THR A CA 1
ATOM 1444 C C . THR A 1 185 ? 2.559 11.535 8.879 1.00 88.88 185 THR A C 1
ATOM 1446 O O . THR A 1 185 ? 2.155 12.529 8.268 1.00 88.88 185 THR A O 1
ATOM 1449 N N . PRO A 1 186 ? 3.360 11.657 9.955 1.00 78.69 186 PRO A N 1
ATOM 1450 C CA . PRO A 1 186 ? 3.801 12.960 10.433 1.00 78.69 186 PRO A CA 1
ATOM 1451 C C . PRO A 1 186 ? 4.690 13.623 9.377 1.00 78.69 186 PRO A C 1
ATOM 1453 O O . PRO A 1 186 ? 5.622 13.012 8.853 1.00 78.69 186 PRO A O 1
ATOM 1456 N N . ASN A 1 187 ? 4.412 14.887 9.057 1.00 69.00 187 ASN A N 1
ATOM 1457 C CA . ASN A 1 187 ? 5.305 15.674 8.214 1.00 69.00 187 ASN A CA 1
ATOM 1458 C C . ASN A 1 187 ? 6.538 16.043 9.047 1.00 69.00 187 ASN A C 1
ATOM 1460 O O . ASN A 1 187 ? 6.481 16.972 9.851 1.00 69.00 187 ASN A O 1
ATOM 1464 N N . SER A 1 188 ? 7.656 15.343 8.862 1.00 58.16 188 SER A N 1
ATOM 1465 C CA . SER A 1 188 ? 8.941 15.837 9.357 1.00 58.16 188 SER A CA 1
ATOM 1466 C C . SER A 1 188 ? 9.290 17.120 8.593 1.00 58.16 188 SER A C 1
ATOM 1468 O O . SER A 1 188 ? 9.321 17.088 7.357 1.00 58.16 188 SER A O 1
ATOM 1470 N N . PRO A 1 189 ? 9.531 18.262 9.264 1.00 55.25 189 PRO A N 1
ATOM 1471 C CA . PRO A 1 189 ? 10.100 19.411 8.579 1.00 55.25 189 PRO A CA 1
ATOM 1472 C C . PRO A 1 189 ? 11.486 19.023 8.037 1.00 55.25 189 PRO A C 1
ATOM 1474 O O . PRO A 1 189 ? 12.213 18.294 8.718 1.00 55.25 189 PRO A O 1
ATOM 1477 N N . PRO A 1 190 ? 11.874 19.480 6.833 1.00 52.25 190 PRO A N 1
ATOM 1478 C CA . PRO A 1 190 ? 13.221 19.268 6.331 1.00 52.25 190 PRO A CA 1
ATOM 1479 C C . PRO A 1 190 ? 14.191 20.014 7.252 1.00 52.25 190 PRO A C 1
ATOM 1481 O O . PRO A 1 190 ? 14.275 21.241 7.219 1.00 52.25 190 PRO A O 1
ATOM 1484 N N . THR A 1 191 ? 14.907 19.287 8.104 1.00 49.09 191 THR A N 1
ATOM 1485 C CA . THR A 1 191 ? 16.023 19.824 8.881 1.00 49.09 191 THR A CA 1
ATOM 1486 C C . THR A 1 191 ? 17.180 20.114 7.932 1.00 49.09 191 THR A C 1
ATOM 1488 O O . THR A 1 191 ? 18.098 19.321 7.745 1.00 49.09 191 THR A O 1
ATOM 1491 N N . SER A 1 192 ? 17.133 21.283 7.299 1.00 45.50 192 SER A N 1
ATOM 1492 C CA . SER A 1 192 ? 18.327 21.924 6.772 1.00 45.50 192 SER A CA 1
ATOM 1493 C C . SER A 1 192 ? 19.185 22.430 7.935 1.00 45.50 192 SER A C 1
ATOM 1495 O O . SER A 1 192 ? 18.690 23.161 8.791 1.00 45.50 192 SER A O 1
ATOM 1497 N N . SER A 1 193 ? 20.477 22.114 7.862 1.00 42.47 193 SER A N 1
ATOM 1498 C CA . SER A 1 193 ? 21.626 22.614 8.634 1.00 42.47 193 SER A CA 1
ATOM 1499 C C . SER A 1 193 ? 22.086 21.797 9.849 1.00 42.47 193 SER A C 1
ATOM 1501 O O . SER A 1 193 ? 21.390 21.599 10.840 1.00 42.47 193 SER A O 1
ATOM 1503 N N . LEU A 1 194 ? 23.343 21.354 9.728 1.00 59.16 194 LEU A N 1
ATOM 1504 C CA . LEU A 1 194 ? 24.238 20.944 10.800 1.00 59.16 194 LEU A CA 1
ATOM 1505 C C . LEU A 1 194 ? 24.138 21.921 11.984 1.00 59.16 194 LEU A C 1
ATOM 1507 O O . LEU A 1 194 ? 24.544 23.073 11.853 1.00 59.16 194 LEU A O 1
ATOM 1511 N N . SER A 1 195 ? 23.678 21.459 13.146 1.00 48.16 195 SER A N 1
ATOM 1512 C CA . SER A 1 195 ? 24.399 21.557 14.428 1.00 48.16 195 SER A CA 1
ATOM 1513 C C . SER A 1 195 ? 23.489 21.301 15.639 1.00 48.16 195 SER A C 1
ATOM 1515 O O . SER A 1 195 ? 22.407 21.860 15.767 1.00 48.16 195 SER A O 1
ATOM 1517 N N . LYS A 1 196 ? 24.048 20.507 16.561 1.00 43.31 196 LYS A N 1
ATOM 1518 C CA . LYS A 1 196 ? 23.676 20.234 17.962 1.00 43.31 196 LYS A CA 1
ATOM 1519 C C . LYS A 1 196 ? 22.562 19.208 18.265 1.00 43.31 196 LYS A C 1
ATOM 1521 O O . LYS A 1 196 ? 21.414 19.394 17.873 1.00 43.31 196 LYS A O 1
ATOM 1526 N N . PRO A 1 197 ? 22.891 18.157 19.048 1.00 56.88 197 PRO A N 1
ATOM 1527 C CA . PRO A 1 197 ? 21.923 17.287 19.701 1.00 56.88 197 PRO A CA 1
ATOM 1528 C C . PRO A 1 197 ? 21.508 17.851 21.074 1.00 56.88 197 PRO A C 1
ATOM 1530 O O . PRO A 1 197 ? 22.118 18.791 21.579 1.00 56.88 197 PRO A O 1
ATOM 1533 N N . MET A 1 198 ? 20.531 17.178 21.689 1.00 52.31 198 MET A N 1
ATOM 1534 C CA . MET A 1 198 ? 20.012 17.346 23.058 1.00 52.31 198 MET A CA 1
ATOM 1535 C C . MET A 1 198 ? 18.973 18.454 23.245 1.00 52.31 198 MET A C 1
ATOM 1537 O O . MET A 1 198 ? 19.259 19.520 23.763 1.00 52.31 198 MET A O 1
ATOM 1541 N N . HIS A 1 199 ? 17.734 18.164 22.854 1.00 41.50 199 HIS A N 1
ATOM 1542 C CA . HIS A 1 199 ? 16.627 17.911 23.785 1.00 41.50 199 HIS A CA 1
ATOM 1543 C C . HIS A 1 199 ? 15.516 17.223 22.978 1.00 41.50 199 HIS A C 1
ATOM 1545 O O . HIS A 1 199 ? 15.170 17.675 21.888 1.00 41.50 199 HIS A O 1
ATOM 1551 N N . ALA A 1 200 ? 15.010 16.089 23.466 1.00 46.28 200 ALA A N 1
ATOM 1552 C CA . ALA A 1 200 ? 13.908 15.361 22.845 1.00 46.28 200 ALA A CA 1
ATOM 1553 C C . ALA A 1 200 ? 12.619 16.188 22.970 1.00 46.28 200 ALA A C 1
ATOM 1555 O O . ALA A 1 200 ? 11.844 16.014 23.906 1.00 46.28 200 ALA A O 1
ATOM 1556 N N . SER A 1 201 ? 12.421 17.134 22.052 1.00 45.41 201 SER A N 1
ATOM 1557 C CA . SER A 1 201 ? 11.115 17.755 21.859 1.00 45.41 201 SER A CA 1
ATOM 1558 C C . SER A 1 201 ? 10.149 16.699 21.319 1.00 45.41 201 SER A C 1
ATOM 1560 O O . SER A 1 201 ? 10.537 15.930 20.433 1.00 45.41 201 SER A O 1
ATOM 1562 N N . PRO A 1 202 ? 8.905 16.650 21.827 1.00 54.50 202 PRO A N 1
ATOM 1563 C CA . PRO A 1 202 ? 7.885 15.757 21.302 1.00 54.50 202 PRO A CA 1
ATOM 1564 C C . PRO A 1 202 ? 7.710 16.023 19.805 1.00 54.50 202 PRO A C 1
ATOM 1566 O O . PRO A 1 202 ? 7.790 17.166 19.348 1.00 54.50 202 PRO A O 1
ATOM 1569 N N . SER A 1 203 ? 7.527 14.944 19.048 1.00 52.75 203 SER A N 1
ATOM 1570 C CA . SER A 1 203 ? 7.253 14.938 17.612 1.00 52.75 203 SER A CA 1
ATOM 1571 C C . SER A 1 203 ? 6.286 16.065 17.222 1.00 52.75 203 SER A C 1
ATOM 1573 O O . SER A 1 203 ? 5.337 16.331 17.966 1.00 52.75 203 SER A O 1
ATOM 1575 N N . PRO A 1 204 ? 6.492 16.735 16.068 1.00 56.06 204 PRO A N 1
ATOM 1576 C CA . PRO A 1 204 ? 5.608 17.811 15.644 1.00 56.06 204 PRO A CA 1
ATOM 1577 C C . PRO A 1 204 ? 4.160 17.299 15.629 1.00 56.06 204 PRO A C 1
ATOM 1579 O O . PRO A 1 204 ? 3.907 16.232 15.058 1.00 56.06 204 PRO A O 1
ATOM 1582 N N . PRO A 1 205 ? 3.216 18.009 16.273 1.00 60.94 205 PRO A N 1
ATOM 1583 C CA . PRO A 1 205 ? 1.840 17.555 16.354 1.00 60.94 205 PRO A CA 1
ATOM 1584 C C . PRO A 1 205 ? 1.273 17.434 14.940 1.00 60.94 205 PRO A C 1
ATOM 1586 O O . PRO A 1 205 ? 1.416 18.347 14.122 1.00 60.94 205 PRO A O 1
ATOM 1589 N N . HIS A 1 206 ? 0.630 16.302 14.646 1.00 69.94 206 HIS A N 1
ATOM 1590 C CA . HIS A 1 206 ? -0.143 16.149 13.419 1.00 69.94 206 HIS A CA 1
ATOM 1591 C C . HIS A 1 206 ? -1.108 17.328 13.285 1.00 69.94 206 HIS A C 1
ATOM 1593 O O . HIS A 1 206 ? -1.751 17.732 14.259 1.00 69.94 206 HIS A O 1
ATOM 1599 N N . SER A 1 207 ? -1.226 17.883 12.077 1.00 85.88 207 SER A N 1
ATOM 1600 C CA . SER A 1 207 ? -2.257 18.885 11.822 1.00 85.88 207 SER A CA 1
ATOM 1601 C C . SER A 1 207 ? -3.611 18.251 12.132 1.00 85.88 207 SER A C 1
ATOM 1603 O O . SER A 1 207 ? -3.981 17.260 11.503 1.00 85.88 207 SER A O 1
ATOM 1605 N N . ARG A 1 208 ? -4.364 18.808 13.090 1.00 88.44 208 ARG A N 1
ATOM 1606 C CA . ARG A 1 208 ? -5.711 18.312 13.434 1.00 88.44 208 ARG A CA 1
ATOM 1607 C C . ARG A 1 208 ? -6.597 18.194 12.193 1.00 88.44 208 ARG A C 1
ATOM 1609 O O . ARG A 1 208 ? -7.367 17.249 12.070 1.00 88.44 208 ARG A O 1
ATOM 1616 N N . GLN A 1 209 ? -6.435 19.114 11.242 1.00 91.94 209 GLN A N 1
ATOM 1617 C CA . GLN A 1 209 ? -7.147 19.087 9.968 1.00 91.94 209 GLN A CA 1
ATOM 1618 C C . GLN A 1 209 ? -6.831 17.833 9.140 1.00 91.94 209 GLN A C 1
ATOM 1620 O O . GLN A 1 209 ? -7.737 17.263 8.537 1.00 91.94 209 GLN A O 1
ATOM 1625 N N . ASP A 1 210 ? -5.573 17.387 9.127 1.00 92.94 210 ASP A N 1
ATOM 1626 C CA . ASP A 1 210 ? -5.171 16.182 8.397 1.00 92.94 210 ASP A CA 1
ATOM 1627 C C . ASP A 1 210 ? -5.756 14.922 9.048 1.00 92.94 210 ASP A C 1
ATOM 1629 O O . ASP A 1 210 ? -6.210 14.029 8.337 1.00 92.94 210 ASP A O 1
ATOM 1633 N N . ILE A 1 211 ? -5.824 14.876 10.384 1.00 94.81 211 ILE A N 1
ATOM 1634 C CA . ILE A 1 211 ? -6.451 13.766 11.116 1.00 94.81 211 ILE A CA 1
ATOM 1635 C C . ILE A 1 211 ? -7.951 13.688 10.822 1.00 94.81 211 ILE A C 1
ATOM 1637 O O . ILE A 1 211 ? -8.447 12.618 10.477 1.00 94.81 211 ILE A O 1
ATOM 1641 N N . HIS A 1 212 ? -8.676 14.808 10.877 1.00 95.94 212 HIS A N 1
ATOM 1642 C CA . HIS A 1 212 ? -10.097 14.818 10.514 1.00 95.94 212 HIS A CA 1
ATOM 1643 C C . HIS A 1 212 ? -10.320 14.423 9.048 1.00 95.94 212 HIS A C 1
ATOM 1645 O O . HIS A 1 212 ? -11.239 13.663 8.753 1.00 95.94 212 HIS A O 1
ATOM 1651 N N . ALA A 1 213 ? -9.457 14.870 8.130 1.00 95.75 213 ALA A N 1
ATOM 1652 C CA . ALA A 1 213 ? -9.512 14.439 6.736 1.00 95.75 213 ALA A CA 1
ATOM 1653 C C . ALA A 1 213 ? -9.241 12.930 6.581 1.00 95.75 213 ALA A C 1
ATOM 1655 O O . ALA A 1 213 ? -9.874 12.280 5.749 1.00 95.75 213 ALA A O 1
ATOM 1656 N N . ALA A 1 214 ? -8.335 12.360 7.383 1.00 96.69 214 ALA A N 1
ATOM 1657 C CA . ALA A 1 214 ? -8.077 10.922 7.400 1.00 96.69 214 ALA 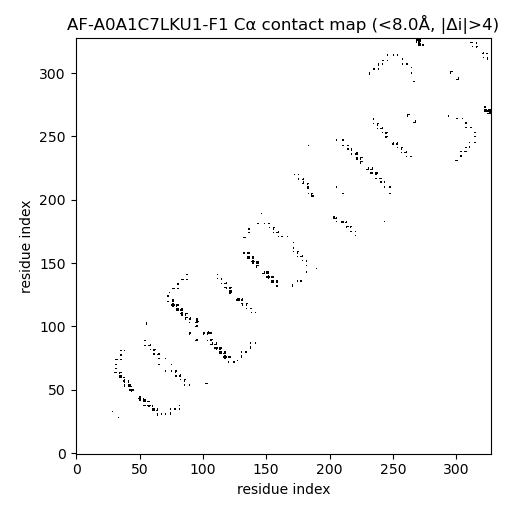A CA 1
ATOM 1658 C C . ALA A 1 214 ? -9.300 10.142 7.900 1.00 96.69 214 ALA A C 1
ATOM 1660 O O . ALA A 1 214 ? -9.682 9.157 7.275 1.00 96.69 214 ALA A O 1
ATOM 1661 N N . LEU A 1 215 ? -9.948 10.604 8.975 1.00 97.56 215 LEU A N 1
ATOM 1662 C CA . LEU A 1 215 ? -11.170 9.992 9.508 1.00 97.56 215 LEU A CA 1
ATOM 1663 C C . LEU A 1 215 ? -12.335 10.061 8.509 1.00 97.56 215 LEU A C 1
ATOM 1665 O O . LEU A 1 215 ? -13.026 9.065 8.323 1.00 97.56 215 LEU A O 1
ATOM 1669 N N . ALA A 1 216 ? -12.497 11.175 7.792 1.00 97.56 216 ALA A N 1
ATOM 1670 C CA . ALA A 1 216 ? -13.489 11.279 6.719 1.00 97.56 216 ALA A CA 1
ATOM 1671 C C . ALA A 1 216 ? -13.194 10.303 5.561 1.00 97.56 216 ALA A C 1
ATOM 1673 O O . ALA A 1 216 ? -14.100 9.680 5.012 1.00 97.56 216 ALA A O 1
ATOM 1674 N N . ALA A 1 217 ? -11.917 10.119 5.202 1.00 97.12 217 ALA A N 1
ATOM 1675 C CA . ALA A 1 217 ? -11.522 9.137 4.192 1.00 97.12 217 ALA A CA 1
ATOM 1676 C C . ALA A 1 217 ? -11.756 7.683 4.650 1.00 97.12 217 ALA A C 1
ATOM 1678 O O . ALA A 1 217 ? -12.082 6.834 3.819 1.00 97.12 217 ALA A O 1
ATOM 1679 N N . VAL A 1 218 ? -11.604 7.403 5.950 1.00 98.06 218 VAL A N 1
ATOM 1680 C CA . VAL A 1 218 ? -11.936 6.117 6.588 1.00 98.06 218 VAL A CA 1
ATOM 1681 C C . VAL A 1 218 ? -13.438 5.850 6.527 1.00 98.06 218 VAL A C 1
ATOM 1683 O O . VAL A 1 218 ? -13.826 4.755 6.139 1.00 98.06 218 VAL A O 1
ATOM 1686 N N . GLU A 1 219 ? -14.277 6.838 6.841 1.00 97.75 219 GLU A N 1
ATOM 1687 C CA . GLU A 1 219 ? -15.744 6.720 6.765 1.00 97.75 219 GLU A CA 1
ATOM 1688 C C . GLU A 1 219 ? -16.224 6.462 5.332 1.00 97.75 219 GLU A C 1
ATOM 1690 O O . GLU A 1 219 ? -17.072 5.603 5.092 1.00 97.75 219 GLU A O 1
ATOM 1695 N N . GLU A 1 220 ? -15.638 7.147 4.349 1.00 97.44 220 GLU A N 1
ATOM 1696 C CA . GLU A 1 220 ? -15.954 6.896 2.943 1.00 97.44 220 GLU A CA 1
ATOM 1697 C C . GLU A 1 220 ? -15.532 5.483 2.510 1.00 97.44 220 GLU A C 1
ATOM 1699 O O . GLU A 1 220 ? -16.277 4.779 1.825 1.00 97.44 220 GLU A O 1
ATOM 1704 N N . LEU A 1 221 ? -14.357 5.027 2.953 1.00 97.31 221 LEU A N 1
ATOM 1705 C CA . LEU A 1 221 ? -13.891 3.668 2.694 1.00 97.31 221 LEU A CA 1
ATOM 1706 C C . LEU A 1 221 ? -14.793 2.619 3.376 1.00 97.31 221 LEU A C 1
ATOM 1708 O O . LEU A 1 221 ? -15.075 1.577 2.780 1.00 97.31 221 LEU A O 1
ATOM 1712 N N . GLU A 1 222 ? -15.292 2.906 4.582 1.00 97.88 222 GLU A N 1
ATOM 1713 C CA . GLU A 1 222 ? -16.259 2.076 5.310 1.00 97.88 222 GLU A CA 1
ATOM 1714 C C . GLU A 1 222 ? -17.546 1.925 4.502 1.00 97.88 222 GLU A C 1
ATOM 1716 O O . GLU A 1 222 ? -17.954 0.804 4.188 1.00 97.88 222 GLU A O 1
ATOM 1721 N N . ARG A 1 223 ? -18.124 3.046 4.063 1.00 98.00 223 ARG A N 1
ATOM 1722 C CA . ARG A 1 223 ? -19.330 3.078 3.229 1.00 98.00 223 ARG A CA 1
ATOM 1723 C C . ARG A 1 223 ? -19.163 2.243 1.960 1.00 98.00 223 ARG A C 1
ATOM 1725 O O . ARG A 1 223 ? -20.057 1.470 1.609 1.00 98.00 223 ARG A O 1
ATOM 1732 N N . LEU A 1 224 ? -18.015 2.355 1.288 1.00 96.94 224 LEU A N 1
ATOM 1733 C CA . LEU A 1 224 ? -17.695 1.551 0.104 1.00 96.94 224 LEU A CA 1
ATOM 1734 C C . LEU A 1 224 ? -17.554 0.057 0.430 1.00 96.94 224 LEU A C 1
ATOM 1736 O O . LEU A 1 224 ? -17.973 -0.785 -0.363 1.00 96.94 224 LEU A O 1
ATOM 1740 N N . SER A 1 225 ? -16.963 -0.297 1.573 1.00 97.69 225 SER A N 1
ATOM 1741 C CA . SER A 1 225 ? -16.838 -1.697 2.004 1.00 97.69 225 SER A CA 1
ATOM 1742 C C . SER A 1 225 ? -18.195 -2.339 2.300 1.00 97.69 225 SER A C 1
ATOM 1744 O O . SER A 1 225 ? -18.447 -3.448 1.832 1.00 97.69 225 SER A O 1
ATOM 1746 N N . ILE A 1 226 ? -19.094 -1.609 2.968 1.00 97.62 226 ILE A N 1
ATOM 1747 C CA . ILE A 1 226 ? -20.457 -2.054 3.284 1.00 97.62 226 ILE A CA 1
ATOM 1748 C C . ILE A 1 226 ? -21.278 -2.200 2.001 1.00 97.62 226 ILE A C 1
ATOM 1750 O O . ILE A 1 226 ? -21.911 -3.230 1.794 1.00 97.62 226 ILE A O 1
ATOM 1754 N N . THR A 1 227 ? -21.217 -1.206 1.107 1.00 97.31 227 THR A N 1
ATOM 1755 C CA . THR A 1 227 ? -21.949 -1.228 -0.174 1.00 97.31 227 THR A CA 1
ATOM 1756 C C . THR A 1 227 ? -21.563 -2.439 -1.028 1.00 97.31 227 THR A C 1
ATOM 1758 O O . THR A 1 227 ? -22.416 -3.032 -1.679 1.00 97.31 227 THR A O 1
ATOM 1761 N N . ASN A 1 228 ? -20.288 -2.835 -0.992 1.00 96.75 228 ASN A N 1
ATOM 1762 C CA . ASN A 1 228 ? -19.787 -3.996 -1.727 1.00 96.75 228 ASN A CA 1
ATOM 1763 C C . ASN A 1 228 ? -19.916 -5.324 -0.952 1.00 96.75 228 ASN A C 1
ATOM 1765 O O . ASN A 1 228 ? -19.531 -6.365 -1.478 1.00 96.75 228 ASN A O 1
ATOM 1769 N N . GLY A 1 229 ? -20.409 -5.314 0.293 1.00 97.19 229 GLY A N 1
ATOM 1770 C CA . GLY A 1 229 ? -20.526 -6.516 1.127 1.00 97.19 229 GLY A CA 1
ATOM 1771 C C . GLY A 1 229 ? -19.184 -7.118 1.569 1.00 97.19 229 GLY A C 1
ATOM 1772 O O . GLY A 1 229 ? -19.099 -8.310 1.856 1.00 97.19 229 GLY A O 1
ATOM 1773 N N . HIS A 1 230 ? -18.111 -6.325 1.616 1.00 97.31 230 HIS A N 1
ATOM 1774 C CA . HIS A 1 230 ? -16.766 -6.797 1.953 1.00 97.31 230 HIS A CA 1
ATOM 1775 C C . HIS A 1 230 ? -16.491 -6.726 3.466 1.00 97.31 230 HIS A C 1
ATOM 1777 O O . HIS A 1 230 ? -15.714 -5.888 3.926 1.00 97.31 230 HIS A O 1
ATOM 1783 N N . THR A 1 231 ? -17.084 -7.644 4.234 1.00 96.38 231 THR A N 1
ATOM 1784 C CA . THR A 1 231 ? -17.045 -7.672 5.714 1.00 96.38 231 THR A CA 1
ATOM 1785 C C . THR A 1 231 ? -15.636 -7.602 6.310 1.00 96.38 231 THR A C 1
ATOM 1787 O O . THR A 1 231 ? -15.386 -6.810 7.214 1.00 96.38 231 THR A O 1
ATOM 1790 N N . ARG A 1 232 ? -14.679 -8.362 5.760 1.00 95.62 232 ARG A N 1
ATOM 1791 C CA . ARG A 1 232 ? -13.269 -8.348 6.202 1.00 95.62 232 ARG A CA 1
ATOM 1792 C C . ARG A 1 232 ? -12.617 -6.974 6.062 1.00 95.62 232 ARG A C 1
ATOM 1794 O O . ARG A 1 232 ? -11.800 -6.579 6.888 1.00 95.62 232 ARG A O 1
ATOM 1801 N N . VAL A 1 233 ? -12.978 -6.246 5.007 1.00 96.81 233 VAL A N 1
ATOM 1802 C CA . VAL A 1 233 ? -12.479 -4.890 4.767 1.00 96.81 233 VAL A CA 1
ATOM 1803 C C . VAL A 1 233 ? -13.145 -3.921 5.741 1.00 96.81 233 VAL A C 1
ATOM 1805 O O . VAL A 1 233 ? -12.449 -3.098 6.322 1.00 96.81 233 VAL A O 1
ATOM 1808 N N . THR A 1 234 ? -14.450 -4.059 5.989 1.00 97.50 234 THR A N 1
ATOM 1809 C CA . THR A 1 234 ? -15.177 -3.271 7.000 1.00 97.50 234 THR A CA 1
ATOM 1810 C C . THR A 1 234 ? -14.561 -3.423 8.391 1.00 97.50 234 THR A C 1
ATOM 1812 O O . THR A 1 234 ? -14.227 -2.421 9.020 1.00 97.50 234 THR A O 1
ATOM 1815 N N . LEU A 1 235 ? -14.305 -4.660 8.825 1.00 96.81 235 LEU A N 1
ATOM 1816 C CA . LEU A 1 235 ? -13.642 -4.947 10.098 1.00 96.81 235 LEU A CA 1
ATOM 1817 C C . LEU A 1 235 ? -12.262 -4.276 10.185 1.00 96.81 235 LEU A C 1
ATOM 1819 O O . LEU A 1 235 ? -11.942 -3.608 11.169 1.00 96.81 235 LEU A O 1
ATOM 1823 N N . PHE A 1 236 ? -11.450 -4.407 9.132 1.00 97.06 236 PHE A N 1
ATOM 1824 C CA . PHE A 1 236 ? -10.150 -3.743 9.066 1.00 97.06 236 PHE A CA 1
ATOM 1825 C C . PHE A 1 236 ? -10.272 -2.215 9.185 1.00 97.06 236 PHE A C 1
ATOM 1827 O O . PHE A 1 236 ? -9.458 -1.583 9.857 1.00 97.06 236 PHE A O 1
ATOM 1834 N N . ILE A 1 237 ? -11.293 -1.611 8.570 1.00 97.88 237 ILE A N 1
ATOM 1835 C CA . ILE A 1 237 ? -11.538 -0.165 8.623 1.00 97.88 237 ILE A CA 1
ATOM 1836 C C . ILE A 1 237 ? -11.925 0.288 10.036 1.00 97.88 237 ILE A C 1
ATOM 1838 O O . ILE A 1 237 ? -11.453 1.338 10.474 1.00 97.88 237 ILE A O 1
ATOM 1842 N N . HIS A 1 238 ? -12.711 -0.499 10.778 1.00 97.81 238 HIS A N 1
ATOM 1843 C CA . HIS A 1 238 ? -13.040 -0.202 12.179 1.00 97.81 238 HIS A CA 1
ATOM 1844 C C . HIS A 1 238 ? -11.793 -0.173 13.062 1.00 97.81 238 HIS A C 1
ATOM 1846 O O . HIS A 1 238 ? -11.543 0.818 13.755 1.00 97.81 238 HIS A O 1
ATOM 1852 N N . VAL A 1 239 ? -10.944 -1.199 12.952 1.00 97.19 239 VAL A N 1
ATOM 1853 C CA . VAL A 1 239 ? -9.671 -1.261 13.687 1.00 97.19 239 VAL A CA 1
ATOM 1854 C C . VAL A 1 239 ? -8.723 -0.139 13.245 1.00 97.19 239 VAL A C 1
ATOM 1856 O O . VAL A 1 239 ? -8.048 0.475 14.075 1.00 97.19 239 VAL A O 1
ATOM 1859 N N . LEU A 1 240 ? -8.694 0.194 11.950 1.00 97.44 240 LEU A N 1
ATOM 1860 C CA . LEU A 1 240 ? -7.911 1.314 11.427 1.00 97.44 240 LEU A CA 1
ATOM 1861 C C . LEU A 1 240 ? -8.385 2.658 11.998 1.00 97.44 240 LEU A C 1
ATOM 1863 O O . LEU A 1 240 ? -7.548 3.470 12.392 1.00 97.44 240 LEU A O 1
ATOM 1867 N N . ARG A 1 241 ? -9.702 2.888 12.092 1.00 97.88 241 ARG A N 1
ATOM 1868 C CA . ARG A 1 241 ? -10.277 4.088 12.717 1.00 97.88 241 ARG A CA 1
ATOM 1869 C C . ARG A 1 241 ? -9.816 4.218 14.164 1.00 97.88 241 ARG A C 1
ATOM 1871 O O . ARG A 1 241 ? -9.294 5.265 14.541 1.00 97.88 241 ARG A O 1
ATOM 1878 N N . LEU A 1 242 ? -9.964 3.149 14.948 1.00 97.38 242 LEU A N 1
ATOM 1879 C CA . LEU A 1 242 ? -9.526 3.104 16.343 1.00 97.38 242 LEU A CA 1
ATOM 1880 C C . LEU A 1 242 ? -8.033 3.438 16.468 1.00 97.38 242 LEU A C 1
ATOM 1882 O O . LEU A 1 242 ? -7.639 4.257 17.299 1.00 97.38 242 LEU A O 1
ATOM 1886 N N . ARG A 1 243 ? -7.203 2.865 15.587 1.00 96.12 243 ARG A N 1
ATOM 1887 C CA . ARG A 1 243 ? -5.767 3.154 15.531 1.00 96.12 243 ARG A CA 1
ATOM 1888 C C . ARG A 1 243 ? -5.465 4.628 15.294 1.00 96.12 243 ARG A C 1
ATOM 1890 O O . ARG A 1 243 ? -4.584 5.168 15.959 1.00 96.12 243 ARG A O 1
ATOM 1897 N N . ILE A 1 244 ? -6.180 5.272 14.375 1.00 96.06 244 ILE A N 1
ATOM 1898 C CA . ILE A 1 244 ? -5.998 6.698 14.076 1.00 96.06 244 ILE A CA 1
ATOM 1899 C C . ILE A 1 244 ? -6.392 7.559 15.279 1.00 96.06 244 ILE A C 1
ATOM 1901 O O . ILE A 1 244 ? -5.637 8.459 15.637 1.00 96.06 244 ILE A O 1
ATOM 1905 N N . LEU A 1 245 ? -7.523 7.265 15.928 1.00 96.56 245 LEU A N 1
ATOM 1906 C CA . LEU A 1 245 ? -8.007 8.026 17.086 1.00 96.56 245 LEU A CA 1
ATOM 1907 C C . LEU A 1 245 ? -7.018 7.988 18.251 1.00 96.56 245 LEU A C 1
ATOM 1909 O O . LEU A 1 245 ? -6.652 9.033 18.786 1.00 96.56 245 LEU A O 1
ATOM 1913 N N . VAL A 1 246 ? -6.530 6.799 18.601 1.00 94.69 246 VAL A N 1
ATOM 1914 C CA . VAL A 1 246 ? -5.549 6.636 19.681 1.00 94.69 246 VAL A CA 1
ATOM 1915 C C . VAL A 1 246 ? -4.207 7.269 19.313 1.00 94.69 246 VAL A C 1
ATOM 1917 O O . VAL A 1 246 ? -3.643 7.994 20.126 1.00 94.69 246 VAL A O 1
ATOM 1920 N N . ALA A 1 247 ? -3.712 7.087 18.082 1.00 92.81 247 ALA A N 1
ATOM 1921 C CA . ALA A 1 247 ? -2.467 7.727 17.641 1.00 92.81 247 ALA A CA 1
ATOM 1922 C C . ALA A 1 247 ? -2.554 9.266 17.651 1.00 92.81 247 ALA A C 1
ATOM 1924 O O . ALA A 1 247 ? -1.556 9.944 17.893 1.00 92.81 247 ALA A O 1
ATOM 1925 N N . ALA A 1 248 ? -3.745 9.821 17.413 1.00 92.56 248 ALA A N 1
ATOM 1926 C CA . ALA A 1 248 ? -4.015 11.253 17.468 1.00 92.56 248 ALA A CA 1
ATOM 1927 C C . ALA A 1 248 ? -4.401 11.767 18.871 1.00 92.56 248 ALA A C 1
ATOM 1929 O O . ALA A 1 248 ? -4.687 12.957 19.012 1.00 92.56 248 ALA A O 1
ATOM 1930 N N . ASN A 1 249 ? -4.403 10.909 19.902 1.00 93.56 249 ASN A N 1
ATOM 1931 C CA . ASN A 1 249 ? -4.863 11.217 21.264 1.00 93.56 249 ASN A CA 1
ATOM 1932 C C . ASN A 1 249 ? -6.309 11.760 21.324 1.00 93.56 249 ASN A C 1
ATOM 1934 O O . ASN A 1 249 ? -6.647 12.580 22.180 1.00 93.56 249 ASN A O 1
ATOM 1938 N N . MET A 1 250 ? -7.178 11.321 20.411 1.00 94.56 250 MET A N 1
ATOM 1939 C CA . MET A 1 250 ? -8.601 11.684 20.366 1.00 94.56 250 MET A CA 1
ATOM 1940 C C . MET A 1 250 ? -9.425 10.766 21.276 1.00 94.56 250 MET A C 1
ATOM 1942 O O . MET A 1 250 ? -10.334 10.069 20.836 1.00 94.56 250 MET A O 1
ATOM 1946 N N . TRP A 1 251 ? -9.080 10.748 22.564 1.00 94.75 251 TRP A N 1
ATOM 1947 C CA . TRP A 1 251 ? -9.596 9.786 23.545 1.00 94.75 251 TRP A CA 1
ATOM 1948 C C . TRP A 1 251 ? -11.115 9.816 23.739 1.00 94.75 251 TRP A C 1
ATOM 1950 O O . TRP A 1 251 ? -11.689 8.797 24.102 1.00 94.75 251 TRP A O 1
ATOM 1960 N N . ALA A 1 252 ? -11.764 10.954 23.477 1.00 95.50 252 ALA A N 1
ATOM 1961 C CA . ALA A 1 252 ? -13.215 11.095 23.599 1.00 95.50 252 ALA A CA 1
ATOM 1962 C C . ALA A 1 252 ? -13.986 10.190 22.622 1.00 95.50 252 ALA A C 1
ATOM 1964 O O . ALA A 1 252 ? -15.046 9.688 22.974 1.00 95.50 252 ALA A O 1
ATOM 1965 N N . ASP A 1 253 ? -13.430 9.940 21.434 1.00 96.38 253 ASP A N 1
ATOM 1966 C CA . ASP A 1 253 ? -14.081 9.152 20.379 1.00 96.38 253 ASP A CA 1
ATOM 1967 C C . ASP A 1 253 ? -13.677 7.665 20.412 1.00 96.38 253 ASP A C 1
ATOM 1969 O O . ASP A 1 253 ? -14.189 6.848 19.641 1.00 96.38 253 ASP A O 1
ATOM 1973 N N . VAL A 1 254 ? -12.717 7.303 21.272 1.00 96.88 254 VAL A N 1
ATOM 1974 C CA . VAL A 1 254 ? -12.173 5.941 21.368 1.00 96.88 254 VAL A CA 1
ATOM 1975 C C . VAL A 1 254 ? -13.203 4.925 21.879 1.00 96.88 254 VAL A C 1
ATOM 1977 O O . VAL A 1 254 ? -13.286 3.874 21.244 1.00 96.88 254 VAL A O 1
ATOM 1980 N N . PRO A 1 255 ? -14.016 5.192 22.925 1.00 95.62 255 PRO A N 1
ATOM 1981 C CA . PRO A 1 255 ? -15.030 4.243 23.401 1.00 95.62 255 PRO A CA 1
ATOM 1982 C C . PRO A 1 255 ? -15.989 3.777 22.302 1.00 95.62 255 PRO A C 1
ATOM 1984 O O . PRO A 1 255 ? -16.160 2.578 22.094 1.00 95.62 255 PRO A O 1
ATOM 1987 N N . ASP A 1 256 ? -16.540 4.711 21.524 1.00 96.19 256 ASP A N 1
ATOM 1988 C CA . ASP A 1 256 ? -17.490 4.396 20.453 1.00 96.19 256 ASP A CA 1
ATOM 1989 C C . ASP A 1 256 ? -16.836 3.611 19.308 1.00 96.19 256 ASP A C 1
ATOM 1991 O O . ASP A 1 256 ? -17.478 2.800 18.635 1.00 96.19 256 ASP A O 1
ATOM 1995 N N . ALA A 1 257 ? -15.563 3.888 19.016 1.00 97.00 257 ALA A N 1
ATOM 1996 C CA . ALA A 1 257 ? -14.805 3.151 18.007 1.00 97.00 257 ALA A CA 1
ATOM 1997 C C . ALA A 1 257 ? -14.431 1.741 18.493 1.00 97.00 257 ALA A C 1
ATOM 1999 O O . ALA A 1 257 ? -14.452 0.793 17.702 1.00 97.00 257 ALA A O 1
ATOM 2000 N N . LEU A 1 258 ? -14.122 1.605 19.785 1.00 95.75 258 LEU A N 1
ATOM 2001 C CA . LEU A 1 258 ? -13.827 0.337 20.437 1.00 95.75 258 LEU A CA 1
ATOM 2002 C C . LEU A 1 258 ? -15.066 -0.562 20.424 1.00 95.75 258 LEU A C 1
ATOM 2004 O O . LEU A 1 258 ? -15.017 -1.635 19.831 1.00 95.75 258 LEU A O 1
ATOM 2008 N N . GLN A 1 259 ? -16.201 -0.066 20.921 1.00 95.06 259 GLN A N 1
ATOM 2009 C CA . GLN A 1 259 ? -17.466 -0.803 20.960 1.00 95.06 259 GLN A CA 1
ATOM 2010 C C . GLN A 1 259 ? -17.913 -1.274 19.567 1.00 95.06 259 GLN A C 1
ATOM 2012 O O . GLN A 1 259 ? -18.375 -2.405 19.401 1.00 95.06 259 GLN A O 1
ATOM 2017 N N . ARG A 1 260 ? -17.763 -0.430 18.536 1.00 95.38 260 ARG A N 1
ATOM 2018 C CA . ARG A 1 260 ? -18.071 -0.810 17.144 1.00 95.38 260 ARG A CA 1
ATOM 2019 C C . ARG A 1 260 ? -17.182 -1.944 16.633 1.00 95.38 260 ARG A C 1
ATOM 2021 O O . ARG A 1 260 ? -17.678 -2.855 15.968 1.00 95.38 260 ARG A O 1
ATOM 2028 N N . SER A 1 261 ? -15.891 -1.896 16.953 1.00 95.75 261 SER A N 1
ATOM 2029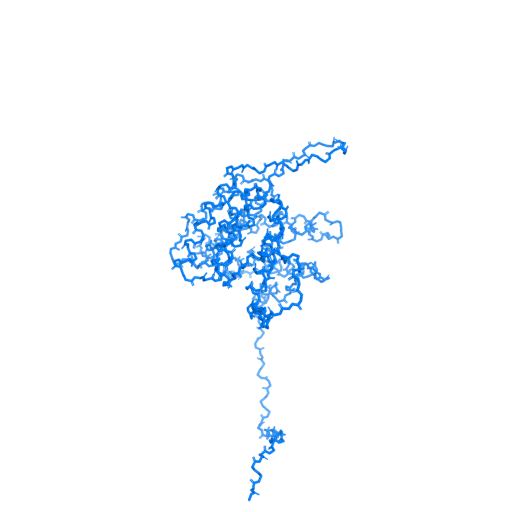 C CA . SER A 1 261 ? -14.929 -2.934 16.565 1.00 95.75 261 SER A CA 1
ATOM 2030 C C . SER A 1 261 ? -15.198 -4.247 17.308 1.00 95.75 261 SER A C 1
ATOM 2032 O O . SER A 1 261 ? -15.184 -5.309 16.694 1.00 95.75 261 SER A O 1
ATOM 2034 N N . GLU A 1 262 ? -15.511 -4.173 18.605 1.00 94.38 262 GLU A N 1
ATOM 2035 C CA . GLU A 1 262 ? -15.889 -5.320 19.441 1.00 94.38 262 GLU A CA 1
ATOM 2036 C C . GLU A 1 262 ? -17.163 -5.990 18.933 1.00 9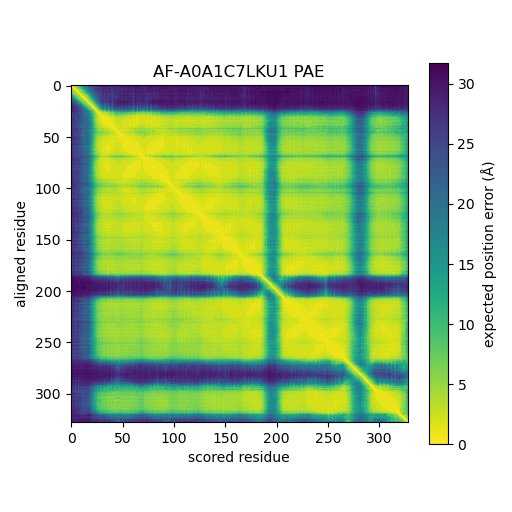4.38 262 GLU A C 1
ATOM 2038 O O . GLU A 1 262 ? -17.166 -7.192 18.682 1.00 94.38 262 GLU A O 1
ATOM 2043 N N . THR A 1 263 ? -18.209 -5.201 18.672 1.00 94.06 263 THR A N 1
ATOM 2044 C CA . THR A 1 263 ? -19.481 -5.698 18.128 1.00 94.06 263 THR A CA 1
ATOM 2045 C C . THR A 1 263 ? -19.269 -6.410 16.792 1.00 94.06 263 THR A C 1
ATOM 2047 O O . THR A 1 263 ? -19.839 -7.473 16.559 1.00 94.06 263 THR A O 1
ATOM 2050 N N . SER A 1 264 ? -18.411 -5.862 15.926 1.00 93.94 264 SER A N 1
ATOM 2051 C CA . SER A 1 264 ? -18.103 -6.457 14.618 1.00 93.94 264 SER A CA 1
ATOM 2052 C C . SER A 1 264 ? -17.307 -7.762 14.718 1.00 93.94 264 SER A C 1
ATOM 2054 O O . SER A 1 264 ? -17.387 -8.589 13.815 1.00 93.94 264 SER A O 1
ATOM 2056 N N . LEU A 1 265 ? -16.566 -7.961 15.812 1.00 92.19 265 LEU A N 1
ATOM 2057 C CA . LEU A 1 265 ? -15.845 -9.198 16.132 1.00 92.19 265 LEU A CA 1
ATOM 2058 C C . LEU A 1 265 ? -16.665 -10.168 16.997 1.00 92.19 265 LEU A C 1
ATOM 2060 O O . LEU A 1 265 ? -16.164 -11.234 17.347 1.00 92.19 265 LEU A O 1
ATOM 2064 N N . GLY A 1 266 ? -17.895 -9.805 17.376 1.00 90.38 266 GLY A N 1
ATOM 2065 C CA . GLY A 1 266 ? -18.707 -10.585 18.313 1.00 90.38 266 GLY A CA 1
ATOM 2066 C C . GLY A 1 266 ? -18.125 -10.639 19.730 1.00 90.38 266 GLY A C 1
ATOM 2067 O O . GLY A 1 266 ? -18.439 -11.554 20.487 1.00 90.38 266 GLY A O 1
ATOM 2068 N N . LEU A 1 267 ? -17.268 -9.682 20.090 1.00 87.25 267 LEU A N 1
ATOM 2069 C CA . LEU A 1 267 ? -16.691 -9.565 21.423 1.00 87.25 267 LEU A CA 1
ATOM 2070 C C . LEU A 1 267 ? -17.660 -8.808 22.331 1.00 87.25 267 LEU A C 1
ATOM 2072 O O . LEU A 1 267 ? -18.190 -7.760 21.967 1.00 87.25 267 LEU A O 1
ATOM 2076 N N . SER A 1 268 ? -17.869 -9.331 23.534 1.00 80.44 268 SER A N 1
ATOM 2077 C CA . SER A 1 268 ? -18.609 -8.649 24.588 1.00 80.44 268 SER A CA 1
ATOM 2078 C C . SER A 1 268 ? -17.833 -8.793 25.885 1.00 80.44 268 SER A C 1
ATOM 2080 O O . SER A 1 268 ? -17.607 -9.906 26.357 1.00 80.44 268 SER A O 1
ATOM 2082 N N . TYR A 1 269 ? -17.412 -7.664 26.448 1.00 73.94 269 TYR A N 1
ATOM 2083 C CA . TYR A 1 269 ? -16.771 -7.621 27.752 1.00 73.94 269 TYR A CA 1
ATOM 2084 C C . TYR A 1 269 ? -17.798 -7.139 28.768 1.00 73.94 269 TYR A C 1
ATOM 2086 O O . TYR A 1 269 ? -18.216 -5.981 28.758 1.00 73.94 269 TYR A O 1
ATOM 2094 N N . THR A 1 270 ? -18.238 -8.029 29.653 1.00 67.38 270 THR A N 1
ATOM 2095 C CA . THR A 1 270 ? -18.936 -7.598 30.863 1.00 67.38 270 THR A CA 1
ATOM 2096 C C . THR A 1 270 ? -17.878 -7.142 31.861 1.00 67.38 270 THR A C 1
ATOM 2098 O O . THR A 1 270 ? -17.049 -7.977 32.231 1.00 67.38 270 THR A O 1
ATOM 2101 N N . PRO A 1 271 ? -17.871 -5.872 32.308 1.00 64.38 271 PRO A N 1
ATOM 2102 C CA . PRO A 1 271 ? -16.893 -5.410 33.281 1.00 64.38 271 PRO A CA 1
ATOM 2103 C C . PRO A 1 271 ? -16.982 -6.306 34.512 1.00 64.38 271 PRO A C 1
ATOM 2105 O O . PRO A 1 271 ? -18.042 -6.422 35.139 1.00 64.38 271 PRO A O 1
ATOM 2108 N N . ALA A 1 272 ? -15.882 -6.991 34.824 1.00 57.50 272 ALA A N 1
ATOM 2109 C CA . ALA A 1 272 ? -15.813 -7.820 36.008 1.00 57.50 272 ALA A CA 1
ATOM 2110 C C . ALA A 1 272 ? -16.063 -6.903 37.207 1.00 57.50 272 ALA A C 1
ATOM 2112 O O . ALA A 1 272 ? -15.234 -6.051 37.533 1.00 57.50 272 ALA A O 1
ATOM 2113 N N . SER A 1 273 ? -17.220 -7.050 37.865 1.00 51.91 273 SER A N 1
ATOM 2114 C CA . SER A 1 273 ? -17.402 -6.463 39.190 1.00 51.91 273 SER A CA 1
ATOM 2115 C C . SER A 1 273 ? -16.239 -6.968 40.024 1.00 51.91 273 SER A C 1
ATOM 2117 O O . SER A 1 273 ? -16.121 -8.175 40.243 1.00 51.91 273 SER A O 1
ATOM 2119 N N . THR A 1 274 ? -15.356 -6.048 40.417 1.00 51.09 274 THR A N 1
ATOM 2120 C CA . THR A 1 274 ? -14.213 -6.333 41.280 1.00 51.09 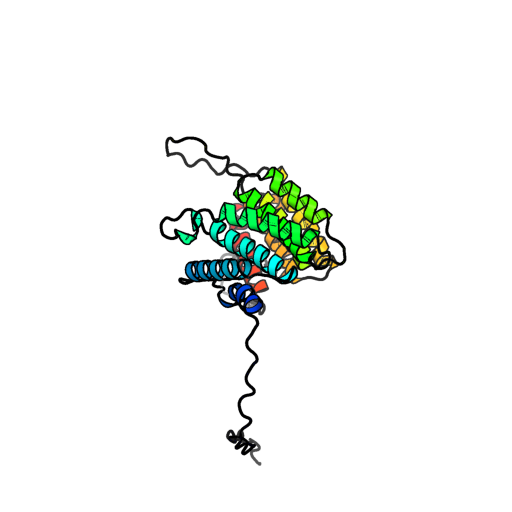274 THR A CA 1
ATOM 2121 C C . THR A 1 274 ? -14.672 -7.297 42.370 1.00 51.09 274 THR A C 1
ATOM 2123 O O . THR A 1 274 ? -15.722 -7.043 42.974 1.00 51.09 274 THR A O 1
ATOM 2126 N N . PRO A 1 275 ? -13.972 -8.430 42.592 1.00 51.31 275 PRO A N 1
ATOM 2127 C CA . PRO A 1 275 ? -14.415 -9.418 43.559 1.00 51.31 275 PRO A CA 1
ATOM 2128 C C . PRO A 1 275 ? -14.644 -8.705 44.885 1.00 51.31 275 PRO A C 1
ATOM 2130 O O . PRO A 1 275 ? -13.696 -8.213 45.503 1.00 51.31 275 PRO A O 1
ATOM 2133 N N . LYS A 1 276 ? -15.913 -8.578 45.297 1.00 53.59 276 LYS A N 1
ATOM 2134 C CA . LYS A 1 276 ? -16.232 -8.000 46.600 1.00 53.59 276 LYS A CA 1
ATOM 2135 C C . LYS A 1 276 ? -15.434 -8.804 47.631 1.00 53.59 276 LYS A C 1
ATOM 2137 O O . LYS A 1 276 ? -15.424 -10.036 47.534 1.00 53.59 276 LYS A O 1
ATOM 2142 N N . PRO A 1 277 ? -14.742 -8.151 48.581 1.00 49.69 277 PRO A N 1
ATOM 2143 C CA . PRO A 1 277 ? -13.967 -8.854 49.595 1.00 49.69 277 PRO A CA 1
ATOM 2144 C C . PRO A 1 277 ? -14.858 -9.915 50.244 1.00 49.69 277 PRO A C 1
ATOM 2146 O O . PRO A 1 277 ? -15.951 -9.594 50.713 1.00 49.69 277 PRO A O 1
ATOM 2149 N N . ARG A 1 278 ? -14.411 -11.180 50.176 1.00 46.78 278 ARG A N 1
ATOM 2150 C CA . ARG A 1 278 ? -15.112 -12.374 50.672 1.00 46.78 278 ARG A CA 1
ATOM 2151 C C . ARG A 1 278 ? -15.764 -12.071 52.021 1.00 46.78 278 ARG A C 1
ATOM 2153 O O . ARG A 1 278 ? -15.065 -11.946 53.024 1.00 46.78 278 ARG A O 1
ATOM 2160 N N . LYS A 1 279 ? -17.093 -11.978 52.041 1.00 51.97 279 LYS A N 1
ATOM 2161 C CA . LYS A 1 279 ? -17.878 -11.984 53.272 1.00 51.97 279 LYS A CA 1
ATOM 2162 C C . LYS A 1 279 ? -18.429 -13.397 53.446 1.00 51.97 279 LYS A C 1
ATOM 2164 O O . LYS A 1 279 ? -19.272 -13.815 52.668 1.00 51.97 279 LYS A O 1
ATOM 2169 N N . ASP A 1 280 ? -17.846 -14.084 54.422 1.00 54.97 280 ASP A N 1
ATOM 2170 C CA . ASP A 1 280 ? -18.192 -15.364 55.046 1.00 54.97 280 ASP A CA 1
ATOM 2171 C C . ASP A 1 280 ? -18.463 -16.619 54.180 1.00 54.97 280 ASP A C 1
ATOM 2173 O O . ASP A 1 280 ? -19.280 -16.622 53.264 1.00 54.97 280 ASP A O 1
ATOM 2177 N N . PRO A 1 281 ? -17.820 -17.760 54.507 1.00 51.31 281 PRO A N 1
ATOM 2178 C CA . PRO A 1 281 ? -17.914 -19.000 53.749 1.00 51.31 281 PRO A CA 1
ATOM 2179 C C . PRO A 1 281 ? -19.097 -19.848 54.222 1.00 51.31 281 PRO A C 1
ATOM 2181 O O . PRO A 1 281 ? -18.892 -20.930 54.769 1.00 51.31 281 PRO A O 1
ATOM 2184 N N . ARG A 1 282 ? -20.340 -19.389 54.061 1.00 55.50 282 ARG A N 1
ATOM 2185 C CA . ARG A 1 282 ? -21.504 -20.270 54.245 1.00 55.50 282 ARG A CA 1
ATOM 2186 C C . ARG A 1 282 ? -22.584 -19.923 53.233 1.00 55.50 282 ARG A C 1
ATOM 2188 O O . ARG A 1 282 ? -23.088 -18.808 53.232 1.00 55.50 282 ARG A O 1
ATOM 2195 N N . THR A 1 283 ? -22.958 -20.934 52.449 1.00 54.56 283 THR A N 1
ATOM 2196 C CA . THR A 1 283 ? -24.086 -20.959 51.501 1.00 54.56 283 THR A CA 1
ATOM 2197 C C . THR A 1 283 ? -23.943 -20.047 50.281 1.00 54.56 283 THR A C 1
ATOM 2199 O O . THR A 1 283 ? -24.422 -18.927 50.282 1.00 54.56 283 THR A O 1
ATOM 2202 N N . ASP A 1 284 ? -23.296 -20.546 49.225 1.00 48.19 284 ASP A N 1
ATOM 2203 C CA . ASP A 1 284 ? -23.991 -20.772 47.949 1.00 48.19 284 ASP A CA 1
ATOM 2204 C C . ASP A 1 284 ? -23.087 -21.511 46.954 1.00 48.19 284 ASP A C 1
ATOM 2206 O O . ASP A 1 284 ? -21.937 -21.144 46.718 1.00 48.19 284 ASP A O 1
ATOM 2210 N N . VAL A 1 285 ? -23.620 -22.592 46.386 1.00 54.50 285 VAL A N 1
ATOM 2211 C CA . VAL A 1 285 ? -23.008 -23.357 45.295 1.00 54.50 285 VAL A CA 1
ATOM 2212 C C . VAL A 1 285 ? -23.373 -22.640 43.997 1.00 54.50 285 VAL A C 1
ATOM 2214 O O . VAL A 1 285 ? -24.281 -23.053 43.283 1.00 54.50 285 VAL A O 1
ATOM 2217 N N . SER A 1 286 ? -22.716 -21.517 43.713 1.00 55.84 286 SER A N 1
ATOM 2218 C CA . SER A 1 286 ? -22.758 -20.914 42.383 1.00 55.84 286 SER A CA 1
ATOM 2219 C C . SER A 1 286 ? -21.635 -21.519 41.544 1.00 55.84 286 SER A C 1
ATOM 2221 O O . SER A 1 286 ? -20.447 -21.341 41.813 1.00 55.84 286 SER A O 1
ATOM 2223 N N . THR A 1 287 ? -22.026 -22.305 40.544 1.00 56.41 287 THR A N 1
ATOM 2224 C CA . THR A 1 287 ? -21.152 -22.766 39.462 1.00 56.41 287 THR A CA 1
ATOM 2225 C C . THR A 1 287 ? -20.372 -21.574 38.896 1.00 56.41 287 THR A C 1
ATOM 2227 O O . THR A 1 287 ? -20.996 -20.554 38.590 1.00 56.41 287 THR A O 1
ATOM 2230 N N . PRO A 1 288 ? -19.033 -21.658 38.777 1.00 59.56 288 PRO A N 1
ATOM 2231 C CA . PRO A 1 288 ? -18.248 -20.582 38.188 1.00 59.56 288 PRO A CA 1
ATOM 2232 C C . PRO A 1 288 ? -18.723 -20.340 36.748 1.00 59.56 288 PRO A C 1
ATOM 2234 O O . PRO A 1 288 ? -19.007 -21.315 36.048 1.00 59.56 288 PRO A O 1
ATOM 2237 N N . PRO A 1 289 ? -18.842 -19.076 36.302 1.00 59.94 289 PRO A N 1
ATOM 2238 C CA . PRO A 1 289 ? -19.152 -18.789 34.910 1.00 59.94 289 PRO A CA 1
ATOM 2239 C C . PRO A 1 289 ? -18.055 -19.409 34.043 1.00 59.94 289 PRO A C 1
ATOM 2241 O O . PRO A 1 289 ? -16.871 -19.137 34.246 1.00 59.94 289 PRO A O 1
ATOM 2244 N N . GLU A 1 290 ? -18.436 -20.292 33.121 1.00 55.81 290 GLU A N 1
ATOM 2245 C CA . GLU A 1 290 ? -17.510 -20.807 32.119 1.00 55.81 290 GLU A CA 1
ATOM 2246 C C . GLU A 1 290 ? -17.065 -19.633 31.245 1.00 55.81 290 GLU A C 1
ATOM 2248 O O . GLU A 1 290 ? -17.853 -19.078 30.475 1.00 55.81 290 GLU A O 1
ATOM 2253 N N . ALA A 1 291 ? -15.799 -19.241 31.398 1.00 58.66 291 ALA A N 1
ATOM 2254 C CA . ALA A 1 291 ? -15.130 -18.291 30.524 1.00 58.66 291 ALA A CA 1
ATOM 2255 C C . ALA A 1 291 ? -15.222 -18.821 29.089 1.00 58.66 291 ALA A C 1
ATOM 2257 O O . ALA A 1 291 ? -14.530 -19.769 28.702 1.00 58.66 291 ALA A O 1
ATOM 2258 N N . THR A 1 292 ? -16.145 -18.262 28.310 1.00 64.19 292 THR A N 1
ATOM 2259 C CA . THR A 1 292 ? -16.359 -18.682 26.928 1.00 64.19 292 THR A CA 1
ATOM 2260 C C . THR A 1 292 ? -15.320 -17.963 26.082 1.00 64.19 292 THR A C 1
ATOM 2262 O O . THR A 1 292 ? -15.550 -16.866 25.581 1.00 64.19 292 THR A O 1
ATOM 2265 N N . PHE A 1 293 ? -14.131 -18.553 25.972 1.00 71.00 293 PHE A N 1
ATOM 2266 C CA . PHE A 1 293 ? -13.074 -18.001 25.134 1.00 71.00 293 PHE A CA 1
ATOM 2267 C C . PHE A 1 293 ? -13.504 -18.050 23.667 1.00 71.00 293 PHE A C 1
ATOM 2269 O O . PHE A 1 293 ? -13.684 -19.127 23.095 1.00 71.00 293 PHE A O 1
ATOM 2276 N N . VAL A 1 294 ? -13.653 -16.876 23.052 1.00 79.12 294 VAL A N 1
ATOM 2277 C CA . VAL A 1 294 ? -13.906 -16.765 21.613 1.00 79.12 294 VAL A CA 1
ATOM 2278 C C . VAL A 1 294 ? -12.634 -17.178 20.876 1.00 79.12 294 VAL A C 1
ATOM 2280 O O . VAL A 1 294 ? -11.613 -16.491 20.931 1.00 79.12 294 VAL A O 1
ATOM 2283 N N . ALA A 1 295 ? -12.683 -18.328 20.208 1.00 85.00 295 ALA A N 1
ATOM 2284 C CA . ALA A 1 295 ? -11.625 -18.779 19.317 1.00 85.00 295 ALA A CA 1
ATOM 2285 C C . ALA A 1 295 ? -11.893 -18.257 17.899 1.00 85.00 295 ALA A C 1
ATOM 2287 O O . ALA A 1 295 ? -12.984 -18.440 17.363 1.00 85.00 295 ALA A O 1
ATOM 2288 N N . PHE A 1 296 ? -10.887 -17.630 17.289 1.00 89.19 296 PHE A N 1
ATOM 2289 C CA . PHE A 1 296 ? -10.954 -17.138 15.913 1.00 89.19 296 PHE A CA 1
ATOM 2290 C C . PHE A 1 296 ? -10.230 -18.116 14.988 1.00 89.19 296 PHE A C 1
ATOM 2292 O O . PHE A 1 296 ? -9.028 -18.338 15.138 1.00 89.19 296 PHE A O 1
ATOM 2299 N N . GLU A 1 297 ? -10.955 -18.704 14.036 1.00 91.38 297 GLU A N 1
ATOM 2300 C CA . GLU A 1 297 ? -10.367 -19.594 13.025 1.00 91.38 297 GLU A CA 1
ATOM 2301 C C . GLU A 1 297 ? -9.654 -18.808 11.917 1.00 91.38 297 GLU A C 1
ATOM 2303 O O . GLU A 1 297 ? -8.661 -19.273 11.354 1.00 91.38 297 GLU A O 1
ATOM 2308 N N . ASP A 1 298 ? -10.146 -17.607 11.601 1.00 93.62 298 ASP A N 1
ATOM 2309 C CA . ASP A 1 298 ? -9.589 -16.776 10.543 1.00 93.62 298 ASP A CA 1
ATOM 2310 C C . ASP A 1 298 ? -8.361 -15.982 11.038 1.00 93.62 298 ASP A C 1
ATOM 2312 O O . ASP A 1 298 ? -8.460 -15.201 11.991 1.00 93.62 298 ASP A O 1
ATOM 2316 N N . PRO A 1 299 ? -7.189 -16.113 10.382 1.00 93.69 299 PRO A N 1
ATOM 2317 C CA . PRO A 1 299 ? -5.976 -15.420 10.812 1.00 93.69 299 PRO A CA 1
ATOM 2318 C C . PRO A 1 299 ? -6.079 -13.891 10.778 1.00 93.69 299 PRO A C 1
ATOM 2320 O O . PRO A 1 299 ? -5.397 -13.219 11.553 1.00 93.69 299 PRO A O 1
ATOM 2323 N N . LEU A 1 300 ? -6.892 -13.327 9.875 1.00 93.44 300 LEU A N 1
ATOM 2324 C CA . LEU A 1 300 ? -7.094 -11.882 9.811 1.00 93.44 300 LEU A CA 1
ATOM 2325 C C . LEU A 1 300 ? -7.925 -11.419 11.009 1.00 93.44 300 LEU A C 1
ATOM 2327 O O . LEU A 1 300 ? -7.518 -10.467 11.669 1.00 93.44 300 LEU A O 1
ATOM 2331 N N . GLU A 1 301 ? -9.035 -12.091 11.319 1.00 94.12 301 GLU A N 1
ATOM 2332 C CA . GLU A 1 301 ? -9.838 -11.792 12.513 1.00 94.12 301 GLU A CA 1
ATOM 2333 C C . GLU A 1 301 ? -9.003 -11.898 13.792 1.00 94.12 301 GLU A C 1
ATOM 2335 O O . GLU A 1 301 ? -8.978 -10.955 14.582 1.00 94.12 301 GLU A O 1
ATOM 2340 N N . ALA A 1 302 ? -8.217 -12.969 13.940 1.00 93.94 302 ALA A N 1
ATOM 2341 C CA . ALA A 1 302 ? -7.301 -13.125 15.068 1.00 93.94 302 ALA A CA 1
ATOM 2342 C C . ALA A 1 302 ? -6.310 -11.948 15.178 1.00 93.94 302 ALA A C 1
ATOM 2344 O O . ALA A 1 302 ? -6.100 -11.400 16.262 1.00 93.94 302 ALA A O 1
ATOM 2345 N N . ALA A 1 303 ? -5.732 -11.501 14.056 1.00 94.75 303 ALA A N 1
ATOM 2346 C CA . ALA A 1 303 ? -4.848 -10.337 14.041 1.00 94.75 303 ALA A CA 1
ATOM 2347 C C . ALA A 1 303 ? -5.583 -9.034 14.412 1.00 94.75 303 ALA A C 1
ATOM 2349 O O . ALA A 1 303 ? -5.036 -8.207 15.145 1.00 94.75 303 ALA A O 1
ATOM 2350 N N . MET A 1 304 ? -6.818 -8.844 13.937 1.00 96.00 304 MET A N 1
ATOM 2351 C CA . MET A 1 304 ? -7.647 -7.677 14.264 1.00 96.00 304 MET A CA 1
ATOM 2352 C C . MET A 1 304 ? -7.996 -7.626 15.752 1.00 96.00 304 MET A C 1
ATOM 2354 O O . MET A 1 304 ? -7.892 -6.560 16.354 1.00 96.00 304 MET A O 1
ATOM 2358 N N . VAL A 1 305 ? -8.318 -8.769 16.360 1.00 94.50 305 VAL A N 1
ATOM 2359 C CA . VAL A 1 305 ? -8.593 -8.897 17.800 1.00 94.50 305 VAL A CA 1
ATOM 2360 C C . VAL A 1 305 ? -7.365 -8.535 18.625 1.00 94.50 305 VAL A C 1
ATOM 2362 O O . VAL A 1 305 ? -7.470 -7.752 19.563 1.00 94.50 305 VAL A O 1
ATOM 2365 N N . VAL A 1 306 ? -6.181 -9.035 18.258 1.00 93.88 306 VAL A N 1
ATOM 2366 C CA . VAL A 1 306 ? -4.931 -8.679 18.951 1.00 93.88 306 VAL A CA 1
ATOM 2367 C C . VAL A 1 306 ? -4.686 -7.172 18.892 1.00 93.88 306 VAL A C 1
ATOM 2369 O O . VAL A 1 306 ? -4.383 -6.556 19.914 1.00 93.88 306 VAL A O 1
ATOM 2372 N N . HIS A 1 307 ? -4.852 -6.555 17.718 1.00 93.81 307 HIS A N 1
ATOM 2373 C CA . HIS A 1 307 ? -4.736 -5.105 17.591 1.00 93.81 307 HIS A CA 1
ATOM 2374 C C . HIS A 1 307 ? -5.771 -4.374 18.449 1.00 93.81 307 HIS A C 1
ATOM 2376 O O . HIS A 1 307 ? -5.401 -3.452 19.169 1.00 93.81 307 HIS A O 1
ATOM 2382 N N . LEU A 1 308 ? -7.034 -4.794 18.419 1.00 95.19 308 LEU A N 1
ATOM 2383 C CA . LEU A 1 308 ? -8.101 -4.212 19.225 1.00 95.19 308 LEU A CA 1
ATOM 2384 C C . LEU A 1 308 ? -7.782 -4.270 20.726 1.00 95.19 308 LEU A C 1
ATOM 2386 O O . LEU A 1 308 ? -7.849 -3.244 21.396 1.00 95.19 308 LEU A O 1
ATOM 2390 N N . LEU A 1 309 ? -7.355 -5.432 21.228 1.00 92.75 309 LEU A N 1
ATOM 2391 C CA . LEU A 1 309 ? -6.986 -5.647 22.630 1.00 92.75 309 LEU A CA 1
ATOM 2392 C C . LEU A 1 309 ? -5.832 -4.745 23.071 1.00 92.75 309 LEU A C 1
ATOM 2394 O O . LEU A 1 309 ? -5.912 -4.111 24.121 1.00 92.75 309 LEU A O 1
ATOM 2398 N N . ILE A 1 310 ? -4.774 -4.639 22.260 1.00 94.25 310 ILE A N 1
ATOM 2399 C CA . ILE A 1 310 ? -3.646 -3.742 22.554 1.00 94.25 310 ILE A CA 1
ATOM 2400 C C . ILE A 1 310 ? -4.143 -2.298 22.691 1.00 94.25 310 ILE A C 1
ATOM 2402 O O . ILE A 1 310 ? -3.761 -1.593 23.625 1.00 94.25 310 ILE A O 1
ATOM 2406 N N . MET A 1 311 ? -5.014 -1.856 21.785 1.00 94.69 311 MET A N 1
ATOM 2407 C CA . MET A 1 311 ? -5.538 -0.489 21.780 1.00 94.69 311 MET A CA 1
ATOM 2408 C C . MET A 1 311 ? -6.507 -0.238 22.942 1.00 94.69 311 MET A C 1
ATOM 2410 O O . MET A 1 311 ? -6.463 0.840 23.534 1.00 94.69 311 MET A O 1
ATOM 2414 N N . ALA A 1 312 ? -7.320 -1.231 23.313 1.00 92.38 312 ALA A N 1
ATOM 2415 C CA . ALA A 1 312 ? -8.178 -1.192 24.493 1.00 92.38 312 ALA A CA 1
ATOM 2416 C C . ALA A 1 312 ? -7.344 -1.029 25.771 1.00 92.38 312 ALA A C 1
ATOM 2418 O O . ALA A 1 312 ? -7.587 -0.110 26.549 1.00 92.38 312 ALA A O 1
ATOM 2419 N N . VAL A 1 313 ? -6.299 -1.847 25.950 1.00 91.56 313 VAL A N 1
ATOM 2420 C CA . VAL A 1 313 ? -5.369 -1.734 27.087 1.00 91.56 313 VAL A CA 1
ATOM 2421 C C . VAL A 1 313 ? -4.762 -0.332 27.147 1.00 91.56 313 VAL A C 1
ATOM 2423 O O . VAL A 1 313 ? -4.779 0.297 28.204 1.00 91.56 313 VAL A O 1
ATOM 2426 N N . VAL A 1 314 ? -4.262 0.195 26.024 1.00 92.81 314 VAL A N 1
ATOM 2427 C CA . VAL A 1 314 ? -3.700 1.557 25.960 1.00 92.81 314 VAL A CA 1
ATOM 2428 C C . VAL A 1 314 ? -4.735 2.611 26.366 1.00 92.81 314 VAL A C 1
ATOM 2430 O O . VAL A 1 314 ? -4.423 3.510 27.143 1.00 92.81 314 VAL A O 1
ATOM 2433 N N . PHE A 1 315 ? -5.973 2.495 25.890 1.00 93.50 315 PHE A N 1
ATOM 2434 C CA . PHE A 1 315 ? -7.044 3.426 26.233 1.00 93.50 315 PHE A CA 1
ATOM 2435 C C . PHE A 1 315 ? -7.405 3.379 27.723 1.00 93.50 315 PHE A C 1
ATOM 2437 O O . PHE A 1 315 ? -7.360 4.402 28.405 1.00 93.50 315 PHE A O 1
ATOM 2444 N N . TYR A 1 316 ? -7.726 2.199 28.247 1.00 89.94 316 TYR A N 1
ATOM 2445 C CA . TYR A 1 316 ? -8.183 2.033 29.626 1.00 89.94 316 TYR A CA 1
ATOM 2446 C C . TYR A 1 316 ? -7.092 2.324 30.658 1.00 89.94 316 TYR A C 1
ATOM 2448 O O . TYR A 1 316 ? -7.382 2.850 31.734 1.00 89.94 316 TYR A O 1
ATOM 2456 N N . THR A 1 317 ? -5.826 2.060 30.319 1.00 90.00 317 THR A N 1
ATOM 2457 C CA . THR A 1 317 ? -4.689 2.509 31.137 1.00 90.00 317 THR A CA 1
ATOM 2458 C C . THR A 1 317 ? -4.556 4.031 31.126 1.00 90.00 317 THR A C 1
ATOM 2460 O O . THR A 1 317 ? -4.323 4.615 32.182 1.00 90.00 317 THR A O 1
ATOM 2463 N N . HIS A 1 318 ? -4.772 4.687 29.981 1.00 89.62 318 HIS A N 1
ATOM 2464 C CA . HIS A 1 318 ? -4.743 6.147 29.877 1.00 89.62 318 HIS A CA 1
ATOM 2465 C C . HIS A 1 318 ? -5.860 6.824 30.691 1.00 89.62 318 HIS A C 1
ATOM 2467 O O . HIS A 1 318 ? -5.607 7.831 31.348 1.00 89.62 318 HIS A O 1
ATOM 2473 N N . VAL A 1 319 ? -7.088 6.292 30.676 1.00 91.25 319 VAL A N 1
ATOM 2474 C CA . VAL A 1 319 ? -8.218 6.884 31.425 1.00 91.25 319 VAL A CA 1
ATOM 2475 C C . VAL A 1 319 ? -8.271 6.477 32.905 1.00 91.25 319 VAL A C 1
ATOM 2477 O O . VAL A 1 319 ? -9.090 7.009 33.649 1.00 91.25 319 VAL A O 1
ATOM 2480 N N . GLY A 1 320 ? -7.392 5.574 33.355 1.00 85.38 320 GLY A N 1
ATOM 2481 C CA . GLY A 1 320 ? -7.341 5.114 34.748 1.00 85.38 320 GLY A CA 1
ATOM 2482 C C . GLY A 1 320 ? -8.403 4.070 35.118 1.00 85.38 320 GLY A C 1
ATOM 2483 O O . GLY A 1 320 ? -8.596 3.796 36.301 1.00 85.38 320 GLY A O 1
ATOM 2484 N N . SER A 1 321 ? -9.052 3.452 34.129 1.00 80.12 321 SER A N 1
ATOM 2485 C CA . SER A 1 321 ? -10.112 2.448 34.304 1.00 80.12 321 SER A CA 1
ATOM 2486 C C . SER A 1 321 ? -9.613 1.038 33.979 1.00 80.12 321 SER A C 1
ATOM 2488 O O . SER A 1 321 ? -10.176 0.328 33.153 1.00 80.12 321 SER A O 1
ATOM 2490 N N . ALA A 1 322 ? -8.526 0.606 34.626 1.00 70.44 322 ALA A N 1
ATOM 2491 C CA . ALA A 1 322 ? -7.901 -0.690 34.334 1.00 70.44 322 ALA A CA 1
ATOM 2492 C C . ALA A 1 322 ? -8.816 -1.905 34.608 1.00 70.44 322 ALA A C 1
ATOM 2494 O O . ALA A 1 322 ? -8.599 -2.971 34.036 1.00 70.44 322 ALA A O 1
ATOM 2495 N N . ALA A 1 323 ? -9.835 -1.753 35.463 1.00 63.84 323 ALA A N 1
ATOM 2496 C CA . ALA A 1 323 ? -10.795 -2.813 35.778 1.00 63.84 323 ALA A CA 1
ATOM 2497 C C . ALA A 1 323 ? -11.690 -3.200 34.584 1.00 63.84 323 ALA A C 1
ATOM 2499 O O . ALA A 1 323 ? -12.161 -4.334 34.528 1.00 63.84 323 ALA A O 1
ATOM 2500 N N . ASP A 1 324 ? -11.865 -2.303 33.612 1.00 65.56 324 ASP A N 1
ATOM 2501 C CA . ASP A 1 324 ? -12.759 -2.508 32.465 1.00 65.56 324 ASP A CA 1
ATOM 2502 C C . ASP A 1 324 ? -12.110 -3.339 31.337 1.00 65.56 324 ASP A C 1
ATOM 2504 O O . ASP A 1 324 ? -12.758 -3.650 30.344 1.00 65.56 324 ASP A O 1
ATOM 2508 N N . VAL A 1 325 ? -10.834 -3.728 31.484 1.00 59.78 325 VAL A N 1
ATOM 2509 C CA . VAL A 1 325 ? -10.045 -4.438 30.453 1.00 59.78 325 VAL A CA 1
ATOM 2510 C C . VAL A 1 325 ? -10.072 -5.960 30.611 1.00 59.78 325 VAL A C 1
ATOM 2512 O O . VAL A 1 325 ? -9.599 -6.675 29.732 1.00 59.78 325 VAL A O 1
ATOM 2515 N N . SER A 1 326 ? -10.561 -6.488 31.737 1.00 53.47 326 SER A N 1
ATOM 2516 C CA . SER A 1 326 ? -10.465 -7.926 32.009 1.00 53.47 326 SER A CA 1
ATOM 2517 C C . SER A 1 326 ? -11.570 -8.702 31.279 1.00 53.47 326 SER A C 1
ATOM 2519 O O . SER A 1 326 ? -12.736 -8.528 31.641 1.00 53.47 326 SER A O 1
ATOM 2521 N N . PRO A 1 327 ? -11.246 -9.591 30.315 1.00 51.28 327 PRO A N 1
ATOM 2522 C CA . PRO A 1 327 ? -12.203 -10.594 29.861 1.00 51.28 327 PRO A CA 1
ATOM 2523 C C . PRO A 1 327 ? -12.597 -11.502 31.031 1.00 51.28 327 PRO A C 1
ATOM 2525 O O . PRO A 1 327 ? -11.758 -11.797 31.891 1.00 51.28 327 PRO A O 1
ATOM 2528 N N . VAL A 1 328 ? -13.871 -11.902 31.066 1.00 45.72 328 VAL A N 1
ATOM 2529 C CA . VAL A 1 328 ? -14.391 -12.944 31.965 1.00 45.72 328 VAL A CA 1
ATOM 2530 C C . VAL A 1 328 ? -14.260 -14.292 31.279 1.00 45.72 328 VAL A C 1
ATOM 2532 O O . VAL A 1 328 ? -14.643 -14.388 30.093 1.00 45.72 328 VAL A O 1
#

Organism: Grifola frondosa (NCBI:txid5627)

Secondary structure (DSSP, 8-state):
-----PPPP----------------PPPPPHHHHHHHHHHHS---TTSTTHHHHHHHHHHHHHHHHTSSS--HHHHHHHHHHHHHHHHHHHHTTTTT-TT-GGGTTHHHHHHHHHHHHHHHHHH-GGGHHHHHHHHHHHHHHHHHTT-HHHHHHHHHHHHHT--TTS-HHHHHHHHHHHHHHHHS-------S----------PPPPHHHHHHHHHHHHHHHHHHHHTT-HHHHHHHHHHHHHHHHHTT-GGGHHHHHHHHHHHTT--------------S-S---PPP--------SHHHHHHHHHHHHHHHHHHHHHT-GGGG---